Protein AF-A0A2E5YPI5-F1 (afdb_monomer)

Solvent-accessible surface area (backbone atoms only — not comparable to full-atom values): 18916 Å² total; per-residue (Å²): 134,88,80,77,80,70,78,76,51,77,67,53,52,52,51,51,52,54,50,49,52,64,62,45,47,63,53,50,52,53,36,52,78,69,69,54,52,67,72,58,54,52,52,51,51,55,45,49,44,55,48,48,53,57,72,78,57,66,52,91,98,46,85,86,45,61,69,54,53,20,64,77,58,71,44,57,50,72,57,52,52,52,45,64,73,67,61,74,83,75,79,82,71,78,57,70,68,59,62,48,52,53,50,43,52,50,46,34,47,54,32,85,80,32,27,46,100,84,55,44,59,44,68,19,36,62,63,62,97,52,95,82,60,70,16,45,36,54,52,39,48,74,74,39,80,90,59,62,42,66,63,53,50,57,47,29,47,71,21,49,29,32,45,70,49,98,86,63,24,40,32,76,40,92,63,50,92,49,44,74,38,51,70,68,60,38,50,51,53,51,51,52,50,52,51,53,51,49,52,38,55,50,49,47,74,75,40,84,91,74,58,55,98,76,83,82,88,69,84,74,92,67,56,69,70,56,50,52,52,51,50,53,50,51,51,52,55,44,51,54,52,49,48,54,52,52,38,52,52,47,54,52,51,53,54,32,45,76,73,66,60,72,72,64,97,83,71,79,86,85,86,86,86,80,86,84,87,86,72,81,89,58,97,80,72,79,82,58,62,68,75,62,60,60,58,70,70,67,71,65,81,76,74,84,72,87,82,135

Mean predicted aligned error: 14.91 Å

Radius of gyration: 24.2 Å; Cα contacts (8 Å, |Δi|>4): 207; chains: 1; bounding box: 62×53×61 Å

pLDDT: mean 75.4, std 17.3, range [33.03, 96.12]

Secondary structure (DSSP, 8-state):
-----PPPPHHHHHHHHHHHHHHHHHHHHHHHHTT--HHHHHHHHHHHHHHHHHHTSPBTTBPPPHHHHHHHH---HHHHHHHHHH--S--PPPPHHHHHHHHHHHHHHHSTTSB-TTSSBPPBBS--SSTTS-BHHHHHHHH-SSS-HHHHHHHHHHTTSEEE-TTS-EEE-TTTTS-SS-HHHHHHHHHHHHHHHHHHHHHHHH-SSS----------S--HHHHHHHHHHHHHHHHHHHHHHHHHHHHHHHHHHHTT-SS-TT----------------TTS----THHHHHHHS----------

Foldseek 3Di:
DDDDPDPDDPVRVVVVVVVCCVVCVVVVVVCVVVVNDPVVVVLVVLLVLLVCCQPVVDDVPDHDDLVNSCVSSVPDSVSSVVSVVVCDDDDPDDPPLLVLLVQLVLCQQAPPPQADPVSGGDFADCDDPDPPGGHQQVSSVVRPPVDGSVVVVVVLVVQVQWDQDPVRTIGGDLPNLARNHDPSSNCVSVVVVVVVLVVQVVVVVVDDPDHDPDDDDDDPDDDPVVVVVVVVVQSVVQSVVVSVVSNVVVVVQVVCVVVVVNDDPPDDDDDDHGDDDDDHPDPDPDHPDCVVVVVVVPPDPPPDDDDD

Structure (mmCIF, N/CA/C/O backbone):
data_AF-A0A2E5YPI5-F1
#
_entry.id   AF-A0A2E5YPI5-F1
#
loop_
_atom_site.group_PDB
_atom_site.id
_atom_site.type_symbol
_atom_site.label_atom_id
_atom_site.label_alt_id
_atom_site.label_comp_id
_atom_site.label_asym_id
_atom_site.label_entity_id
_atom_site.label_seq_id
_atom_site.pdbx_PDB_ins_code
_atom_site.Cartn_x
_atom_site.Cartn_y
_atom_site.Cartn_z
_atom_site.occupancy
_atom_site.B_iso_or_equiv
_atom_site.auth_seq_id
_atom_site.auth_comp_id
_atom_site.auth_asym_id
_atom_site.auth_atom_id
_atom_site.pdbx_PDB_model_num
ATOM 1 N N . MET A 1 1 ? -22.710 23.376 15.438 1.00 33.03 1 MET A N 1
ATOM 2 C CA . MET A 1 1 ? -23.823 22.409 15.559 1.00 33.03 1 MET A CA 1
ATOM 3 C C . MET A 1 1 ? -23.180 21.050 15.756 1.00 33.03 1 MET A C 1
ATOM 5 O O . MET A 1 1 ? -22.435 20.625 14.892 1.00 33.03 1 MET A O 1
ATOM 9 N N . SER A 1 2 ? -23.326 20.472 16.949 1.00 36.31 2 SER A N 1
ATOM 10 C CA . SER A 1 2 ? -22.672 19.218 17.340 1.00 36.31 2 SER A CA 1
ATOM 11 C C . SER A 1 2 ? -23.422 18.053 16.694 1.00 36.31 2 SER A C 1
ATOM 13 O O . SER A 1 2 ? -24.562 17.782 17.066 1.00 36.31 2 SER A O 1
ATOM 15 N N . GLY A 1 3 ? -22.818 17.424 15.686 1.00 33.84 3 GLY A N 1
ATOM 16 C CA . GLY A 1 3 ? -23.303 16.164 15.134 1.00 33.84 3 GLY A CA 1
ATOM 17 C C . GLY A 1 3 ? -22.994 15.050 16.123 1.00 33.84 3 GLY A C 1
ATOM 18 O O . GLY A 1 3 ? -21.836 14.683 16.299 1.00 33.84 3 GLY A O 1
ATOM 19 N N . SER A 1 4 ? -24.011 14.549 16.823 1.00 40.34 4 SER A N 1
ATOM 20 C CA . SER A 1 4 ? -23.880 13.303 17.570 1.00 40.34 4 SER A CA 1
ATOM 21 C C . SER A 1 4 ? -23.875 12.155 16.564 1.00 40.34 4 SER A C 1
ATOM 23 O O . SER A 1 4 ? -24.936 11.778 16.058 1.00 40.34 4 SER A O 1
ATOM 25 N N . GLU A 1 5 ? -22.706 11.599 16.261 1.00 44.19 5 GLU A N 1
ATOM 26 C CA . GLU A 1 5 ? -22.639 10.285 15.627 1.00 44.19 5 GLU A CA 1
ATOM 27 C C . GLU A 1 5 ? -23.340 9.286 16.549 1.00 44.19 5 GLU A C 1
ATOM 29 O O . GLU A 1 5 ? -22.924 9.031 17.683 1.00 44.19 5 GLU A O 1
ATOM 34 N N . SER A 1 6 ? -24.482 8.783 16.088 1.00 39.62 6 SER A N 1
ATOM 35 C CA . SER A 1 6 ? -25.167 7.684 16.757 1.00 39.62 6 SER A CA 1
ATOM 36 C C . SER A 1 6 ? -24.279 6.440 16.663 1.00 39.62 6 SER A C 1
ATOM 38 O O . SER A 1 6 ? -23.645 6.238 15.627 1.00 39.62 6 SER A O 1
ATOM 40 N N . PRO A 1 7 ? -24.204 5.597 17.710 1.00 49.47 7 PRO A N 1
ATOM 41 C CA . PRO A 1 7 ? -23.389 4.391 17.655 1.00 49.47 7 PRO A CA 1
ATOM 42 C C . PRO A 1 7 ? -23.836 3.508 16.478 1.00 49.47 7 PRO A C 1
ATOM 44 O O . PRO A 1 7 ? -25.040 3.434 16.206 1.00 49.47 7 PRO A O 1
ATOM 47 N N . PRO A 1 8 ? -22.900 2.833 15.786 1.00 52.69 8 PRO A N 1
ATOM 48 C CA . PRO A 1 8 ? -23.236 1.986 14.650 1.00 52.69 8 PRO A CA 1
ATOM 49 C C . PRO A 1 8 ? -24.276 0.940 15.065 1.00 52.69 8 PRO A C 1
ATOM 51 O O . PRO A 1 8 ? -24.168 0.322 16.128 1.00 52.69 8 PRO A O 1
ATOM 54 N N . SER A 1 9 ? -25.302 0.754 14.230 1.00 55.41 9 SER A N 1
ATOM 55 C CA . SER A 1 9 ? -26.338 -0.257 14.454 1.00 55.41 9 SER A CA 1
ATOM 56 C C . SER A 1 9 ? -25.714 -1.660 14.575 1.00 55.41 9 SER A C 1
ATOM 58 O O . SER A 1 9 ? -24.622 -1.912 14.063 1.00 55.41 9 SER A O 1
ATOM 60 N N . VAL A 1 10 ? -26.392 -2.602 15.242 1.00 56.19 10 VAL A N 1
ATOM 61 C CA . VAL A 1 10 ? -25.896 -3.988 15.415 1.00 56.19 10 VAL A CA 1
ATOM 62 C C . VAL A 1 10 ? -25.567 -4.653 14.066 1.00 56.19 10 VAL A C 1
ATOM 64 O O . VAL A 1 10 ? -24.629 -5.446 13.984 1.00 56.19 10 VAL A O 1
ATOM 67 N N . ASP A 1 11 ? -26.284 -4.271 13.008 1.00 62.25 11 ASP A N 1
ATOM 68 C CA . ASP A 1 11 ? -26.058 -4.727 11.633 1.00 62.25 11 ASP A CA 1
ATOM 69 C C . ASP A 1 11 ? -24.744 -4.160 11.055 1.00 62.25 11 ASP A C 1
ATOM 71 O O . ASP A 1 11 ? -23.910 -4.889 10.515 1.00 62.25 11 ASP A O 1
ATOM 75 N N . SER A 1 12 ? -24.462 -2.879 11.313 1.00 75.00 12 SER A N 1
ATOM 76 C CA . SER A 1 12 ? -23.197 -2.221 10.954 1.00 75.00 12 SER A CA 1
ATOM 77 C C . SER A 1 12 ? -21.990 -2.857 11.660 1.00 75.00 12 SER A C 1
ATOM 79 O O . SER A 1 12 ? -20.941 -3.059 11.046 1.00 75.00 12 SER A O 1
ATOM 81 N N . ALA A 1 13 ? -22.129 -3.243 12.933 1.00 80.94 13 ALA A N 1
ATOM 82 C CA . ALA A 1 13 ? -21.054 -3.907 13.674 1.00 80.94 13 ALA A CA 1
ATOM 83 C C . ALA A 1 13 ? -20.725 -5.301 13.106 1.00 80.94 13 ALA A C 1
ATOM 85 O O . ALA A 1 13 ? -19.552 -5.661 12.978 1.00 80.94 13 ALA A O 1
ATOM 86 N N . ALA A 1 14 ? -21.741 -6.081 12.726 1.00 85.75 14 ALA A N 1
ATOM 87 C CA . ALA A 1 14 ? -21.545 -7.394 12.113 1.00 85.75 14 ALA A CA 1
ATOM 88 C C . ALA A 1 14 ? -20.850 -7.293 10.742 1.00 85.75 14 ALA A C 1
ATOM 90 O O . ALA A 1 14 ? -19.936 -8.075 10.456 1.00 85.75 14 ALA A O 1
ATOM 91 N N . VAL A 1 15 ? -21.224 -6.299 9.928 1.00 89.19 15 VAL A N 1
ATOM 92 C CA . VAL A 1 15 ? -20.579 -6.009 8.636 1.00 89.19 15 VAL A CA 1
ATOM 93 C C . VAL A 1 15 ? -19.105 -5.646 8.826 1.00 89.19 15 VAL A C 1
ATOM 95 O O . VAL A 1 15 ? -18.246 -6.239 8.168 1.00 89.19 15 VAL A O 1
ATOM 98 N N . LEU A 1 16 ? -18.788 -4.765 9.780 1.00 86.94 16 LEU A N 1
ATOM 99 C CA . LEU A 1 16 ? -17.405 -4.393 10.098 1.00 86.94 16 LEU A CA 1
ATOM 100 C C . LEU A 1 16 ? -16.579 -5.595 10.570 1.00 86.94 16 LEU A C 1
ATOM 102 O O . LEU A 1 16 ? -15.450 -5.787 10.120 1.00 86.94 16 LEU A O 1
ATOM 106 N N . VAL A 1 17 ? -17.140 -6.463 11.417 1.00 89.62 17 VAL A N 1
ATOM 107 C CA . VAL A 1 17 ? -16.464 -7.699 11.848 1.00 89.62 17 VAL A CA 1
ATOM 108 C C . VAL A 1 17 ? -16.199 -8.630 10.661 1.00 89.62 17 VAL A C 1
ATOM 110 O O . VAL A 1 17 ? -15.118 -9.218 10.560 1.00 89.62 17 VAL A O 1
ATOM 113 N N . ALA A 1 18 ? -17.154 -8.764 9.740 1.00 90.44 18 ALA A N 1
ATOM 114 C CA . ALA A 1 18 ? -16.985 -9.584 8.547 1.00 90.44 18 ALA A CA 1
ATOM 115 C C . ALA A 1 18 ? -15.924 -9.005 7.593 1.00 90.44 18 ALA A C 1
ATOM 117 O O . ALA A 1 18 ? -15.112 -9.762 7.054 1.00 90.44 18 ALA A O 1
ATOM 118 N N . MET A 1 19 ? -15.892 -7.682 7.414 1.00 90.12 19 MET A N 1
ATOM 119 C CA . MET A 1 19 ? -14.861 -6.966 6.656 1.00 90.12 19 MET A CA 1
ATOM 120 C C . MET A 1 19 ? -13.475 -7.174 7.279 1.00 90.12 19 MET A C 1
ATOM 122 O O . MET A 1 19 ? -12.567 -7.672 6.612 1.00 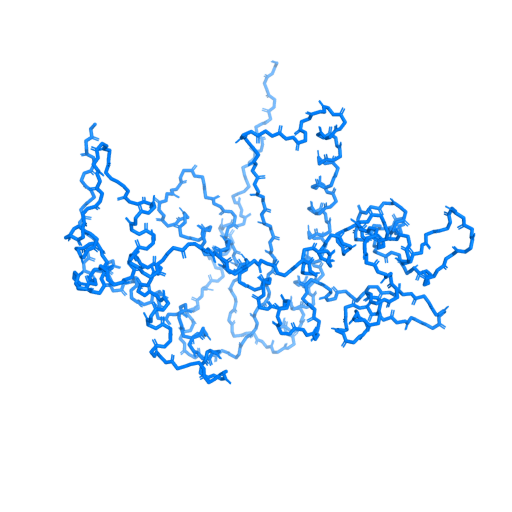90.12 19 MET A O 1
ATOM 126 N N . LEU A 1 20 ? -13.334 -6.920 8.585 1.00 91.31 20 LEU A N 1
ATOM 127 C CA . LEU A 1 20 ? -12.089 -7.136 9.326 1.00 91.31 20 LEU A CA 1
ATOM 128 C C . LEU A 1 20 ? -11.609 -8.580 9.207 1.00 91.31 20 LEU A C 1
ATOM 130 O O . LEU A 1 20 ? -10.426 -8.825 8.985 1.00 91.31 20 LEU A O 1
ATOM 134 N N . ARG A 1 21 ? -12.511 -9.563 9.297 1.00 92.25 21 ARG A N 1
ATOM 135 C CA . ARG A 1 21 ? -12.146 -10.973 9.129 1.00 92.25 21 ARG A CA 1
ATOM 136 C C . ARG A 1 21 ? -11.602 -11.264 7.728 1.00 92.25 21 ARG A C 1
ATOM 138 O O . ARG A 1 21 ? -10.644 -12.031 7.618 1.00 92.25 21 ARG A O 1
ATOM 145 N N . ARG A 1 22 ? -12.187 -10.679 6.676 1.00 90.62 22 ARG A N 1
ATOM 146 C CA . ARG A 1 22 ? -11.709 -10.830 5.288 1.00 90.62 22 ARG A CA 1
ATOM 147 C C . ARG A 1 22 ? -10.321 -10.217 5.108 1.00 90.62 22 ARG A C 1
ATOM 149 O O . ARG A 1 22 ? -9.448 -10.885 4.565 1.00 90.62 22 ARG A O 1
ATOM 156 N N . MET A 1 23 ? -10.099 -9.019 5.645 1.00 91.44 23 MET A N 1
ATOM 157 C CA . MET A 1 23 ? -8.822 -8.302 5.546 1.00 91.44 23 MET A CA 1
ATOM 158 C C . MET A 1 23 ? -7.707 -8.938 6.385 1.00 91.44 23 MET A C 1
ATOM 160 O O . MET A 1 23 ? -6.580 -9.107 5.924 1.00 91.44 23 MET A O 1
ATOM 164 N N . LEU A 1 24 ? -8.008 -9.324 7.628 1.00 92.44 24 LEU A N 1
ATOM 165 C CA . LEU A 1 24 ? -7.003 -9.838 8.559 1.00 92.44 24 LEU A CA 1
ATOM 166 C C . LEU A 1 24 ? -6.580 -11.270 8.236 1.00 92.44 24 LEU A C 1
ATOM 168 O O . LEU A 1 24 ? -5.459 -11.651 8.558 1.00 92.44 24 LEU A O 1
ATOM 172 N N . ARG A 1 25 ? -7.431 -12.086 7.605 1.00 92.88 25 ARG A N 1
ATOM 173 C CA . ARG A 1 25 ? -7.108 -13.489 7.302 1.00 92.88 25 ARG A CA 1
ATOM 174 C C . ARG A 1 25 ? -5.817 -13.670 6.480 1.00 92.88 25 ARG A C 1
ATOM 176 O O . ARG A 1 25 ? -4.980 -14.460 6.927 1.00 92.88 25 ARG A O 1
ATOM 183 N N . PRO A 1 26 ? -5.611 -13.006 5.323 1.00 90.75 26 PRO A N 1
ATOM 184 C CA . PRO A 1 26 ? -4.362 -13.134 4.568 1.00 90.75 26 PRO A CA 1
ATOM 185 C C . PRO A 1 26 ? -3.152 -12.607 5.352 1.00 90.75 26 PRO A C 1
ATOM 187 O O . PRO A 1 26 ? -2.107 -13.261 5.359 1.00 90.75 26 PRO A O 1
ATOM 190 N N . LEU A 1 27 ? -3.308 -11.505 6.095 1.00 89.88 27 LEU A N 1
ATOM 191 C CA . LEU A 1 27 ? -2.247 -10.962 6.947 1.00 89.88 27 LEU A CA 1
ATOM 192 C C . LEU A 1 27 ? -1.846 -11.949 8.052 1.00 89.88 27 LEU A C 1
ATOM 194 O O . LEU A 1 27 ? -0.671 -12.266 8.207 1.00 89.88 27 LEU A O 1
ATOM 198 N N . VAL A 1 28 ? -2.812 -12.496 8.791 1.00 87.88 28 VAL A N 1
ATOM 199 C CA . VAL A 1 28 ? -2.566 -13.486 9.851 1.00 87.88 28 VAL A CA 1
ATOM 200 C C . VAL A 1 28 ? -1.913 -14.741 9.276 1.00 87.88 28 VAL A C 1
ATOM 202 O O . VAL A 1 28 ? -0.961 -15.247 9.867 1.00 87.88 28 VAL A O 1
ATOM 205 N N . ARG A 1 29 ? -2.354 -15.221 8.104 1.00 84.75 29 ARG A N 1
ATOM 206 C CA . ARG A 1 29 ? -1.707 -16.349 7.414 1.00 84.75 29 ARG A CA 1
ATOM 207 C C . ARG A 1 29 ? -0.232 -16.054 7.125 1.00 84.75 29 ARG A C 1
ATOM 209 O O . ARG A 1 29 ? 0.616 -16.904 7.399 1.00 84.75 29 ARG A O 1
ATOM 216 N N . PHE A 1 30 ? 0.077 -14.866 6.608 1.00 83.25 30 PHE A N 1
ATOM 217 C CA . PHE A 1 30 ? 1.452 -14.437 6.360 1.00 83.25 30 PHE A CA 1
ATOM 218 C C . PHE A 1 30 ? 2.274 -14.381 7.657 1.00 83.25 30 PHE A C 1
ATOM 220 O O . PHE A 1 30 ? 3.348 -14.979 7.723 1.00 83.25 30 PHE A O 1
ATOM 227 N N . LEU A 1 31 ? 1.754 -13.758 8.716 1.00 79.19 31 LEU A N 1
ATOM 228 C CA . LEU A 1 31 ? 2.432 -13.648 10.013 1.00 79.19 31 LEU A CA 1
ATOM 229 C C . LEU A 1 31 ? 2.728 -15.022 10.635 1.00 79.19 31 LEU A C 1
ATOM 231 O O . LEU A 1 31 ? 3.853 -15.269 11.072 1.00 79.19 31 LEU A O 1
ATOM 235 N N . VAL A 1 32 ? 1.763 -15.946 10.595 1.00 71.81 32 VAL A N 1
ATOM 236 C CA . VAL A 1 32 ? 1.943 -17.332 11.061 1.00 71.81 32 VAL A CA 1
ATOM 237 C C . VAL A 1 32 ? 3.032 -18.045 10.259 1.00 71.81 32 VAL A C 1
ATOM 239 O O . VAL A 1 32 ? 3.902 -18.682 10.851 1.00 71.81 32 VAL A O 1
ATOM 242 N N . SER A 1 33 ? 3.052 -17.887 8.929 1.00 69.69 33 SER A N 1
ATOM 243 C CA . SER A 1 33 ? 4.101 -18.477 8.076 1.00 69.69 33 SER A CA 1
ATOM 244 C C . SER A 1 33 ? 5.510 -17.952 8.387 1.00 69.69 33 SER A C 1
ATOM 246 O O . SER A 1 33 ? 6.501 -18.615 8.091 1.00 69.69 33 SER A O 1
ATOM 248 N N . ARG A 1 34 ? 5.602 -16.777 9.022 1.00 72.19 34 ARG A N 1
ATOM 249 C CA . ARG A 1 34 ? 6.845 -16.130 9.467 1.00 72.19 34 ARG A CA 1
ATOM 250 C C . ARG A 1 34 ? 7.112 -16.297 10.963 1.00 72.19 34 ARG A C 1
ATOM 252 O O . ARG A 1 34 ? 7.975 -15.615 11.501 1.00 72.19 34 ARG A O 1
ATOM 259 N N . GLN A 1 35 ? 6.377 -17.187 11.634 1.00 64.31 35 GLN A N 1
ATOM 260 C CA . GLN A 1 35 ? 6.496 -17.458 13.071 1.00 64.31 35 GLN A CA 1
ATOM 261 C C . GLN A 1 35 ? 6.265 -16.227 13.966 1.00 64.31 35 GLN A C 1
ATOM 263 O O . GLN A 1 35 ? 6.637 -16.232 15.142 1.00 64.31 35 GLN A O 1
ATOM 268 N N . VAL A 1 36 ? 5.593 -15.192 13.452 1.00 69.69 36 VAL A N 1
ATOM 269 C CA . VAL A 1 36 ? 5.203 -14.024 14.240 1.00 69.69 36 VAL A CA 1
ATOM 270 C C . VAL A 1 36 ? 4.068 -14.427 15.177 1.00 69.69 36 VAL A C 1
ATOM 272 O O . VAL A 1 36 ? 2.961 -14.753 14.753 1.00 69.69 36 VAL A O 1
ATOM 275 N N . GLN A 1 37 ? 4.359 -14.418 16.476 1.00 58.84 37 GLN A N 1
ATOM 276 C CA . GLN A 1 37 ? 3.432 -14.882 17.503 1.00 58.84 37 GLN A CA 1
ATOM 277 C C . GLN A 1 37 ? 2.393 -13.810 17.859 1.00 58.84 37 GLN A C 1
ATOM 279 O O . GLN A 1 37 ? 2.706 -12.619 17.939 1.00 58.84 37 GLN A O 1
ATOM 284 N N . TYR A 1 38 ? 1.169 -14.244 18.177 1.00 75.06 38 TYR A N 1
ATOM 285 C CA . TYR A 1 38 ? 0.058 -13.366 18.567 1.00 75.06 38 TYR A CA 1
ATOM 286 C C . TYR A 1 38 ? 0.410 -12.319 19.646 1.00 75.06 38 TYR A C 1
ATOM 288 O O . TYR A 1 38 ? 0.019 -11.164 19.477 1.00 75.06 38 TYR A O 1
ATOM 296 N N . PRO A 1 39 ? 1.178 -12.628 20.715 1.00 74.06 39 PRO A N 1
ATOM 297 C CA . PRO A 1 39 ? 1.519 -11.626 21.727 1.00 74.06 39 PRO A CA 1
ATOM 298 C C . PRO A 1 39 ? 2.302 -10.423 21.188 1.00 74.06 39 PRO A C 1
ATOM 300 O O . PRO A 1 39 ? 2.146 -9.322 21.715 1.00 74.06 39 PRO A O 1
ATOM 303 N N . LEU A 1 40 ? 3.130 -10.608 20.151 1.00 65.56 40 LEU A N 1
ATOM 304 C CA . LEU A 1 40 ? 3.853 -9.509 19.506 1.00 65.56 40 LEU A CA 1
ATOM 305 C C . LEU A 1 40 ? 2.879 -8.604 18.744 1.00 65.56 40 LEU A C 1
ATOM 307 O O . LEU A 1 40 ? 2.863 -7.395 18.962 1.00 65.56 40 LEU A O 1
ATOM 311 N N . VAL A 1 41 ? 2.012 -9.205 17.927 1.00 76.75 41 VAL A N 1
ATOM 312 C CA . VAL A 1 41 ? 0.989 -8.495 17.141 1.00 76.75 41 VAL A CA 1
ATOM 313 C C . VAL A 1 41 ? 0.008 -7.761 18.054 1.00 76.75 41 VAL A C 1
ATOM 315 O O . VAL A 1 41 ? -0.287 -6.593 17.835 1.00 76.75 41 VAL A O 1
ATOM 318 N N . SER A 1 42 ? -0.454 -8.412 19.124 1.00 81.19 42 SER A N 1
ATOM 319 C CA . SER A 1 42 ? -1.355 -7.814 20.112 1.00 81.19 42 SER A CA 1
ATOM 320 C C . SER A 1 42 ? -0.726 -6.595 20.787 1.00 81.19 42 SER A C 1
ATOM 322 O O . SER A 1 42 ? -1.404 -5.594 21.006 1.00 81.19 42 SER A O 1
ATOM 324 N N . ARG A 1 43 ? 0.575 -6.646 21.096 1.00 79.56 43 ARG A N 1
ATOM 325 C CA . ARG A 1 43 ? 1.292 -5.513 21.692 1.00 79.56 43 ARG A CA 1
ATOM 326 C C . ARG A 1 43 ? 1.415 -4.344 20.714 1.00 79.56 43 ARG A C 1
ATOM 328 O O . ARG A 1 43 ? 1.157 -3.216 21.121 1.00 79.56 43 ARG A O 1
ATOM 335 N N . LEU A 1 44 ? 1.756 -4.624 19.453 1.00 80.62 44 LEU A N 1
ATOM 336 C CA . LEU A 1 44 ? 1.815 -3.623 18.385 1.00 80.62 44 LEU A CA 1
ATOM 337 C C . LEU A 1 44 ? 0.448 -2.962 18.170 1.00 80.62 44 LEU A C 1
ATOM 339 O O . LEU A 1 44 ? 0.350 -1.743 18.225 1.00 80.62 44 LEU A O 1
ATOM 343 N N . LEU A 1 45 ? -0.615 -3.758 18.014 1.00 87.56 45 LEU A N 1
ATOM 344 C CA . LEU A 1 45 ? -1.974 -3.247 17.825 1.00 87.56 45 LEU A CA 1
ATOM 345 C C . LEU A 1 45 ? -2.429 -2.391 19.005 1.00 87.56 45 LEU A C 1
ATOM 347 O O . LEU A 1 45 ? -2.963 -1.312 18.795 1.00 87.56 45 LEU A O 1
ATOM 351 N N . LYS A 1 46 ? -2.176 -2.815 20.247 1.00 84.12 46 LYS A N 1
ATOM 352 C CA . LYS A 1 46 ? -2.499 -1.990 21.420 1.00 84.12 46 LYS A CA 1
ATOM 353 C C . LYS A 1 46 ? -1.779 -0.643 21.399 1.00 84.12 46 LYS A C 1
ATOM 355 O O . LYS A 1 46 ? -2.385 0.357 21.769 1.00 84.12 46 LYS A O 1
ATOM 360 N N . SER A 1 47 ? -0.511 -0.625 20.984 1.00 86.56 47 SER A N 1
ATOM 361 C CA . SER A 1 47 ? 0.250 0.618 20.835 1.00 86.56 47 SER A CA 1
ATOM 362 C C . SER A 1 47 ? -0.389 1.527 19.788 1.00 86.56 47 SER A C 1
ATOM 364 O O . SER A 1 47 ? -0.696 2.670 20.102 1.00 86.56 47 SER A O 1
ATOM 366 N N . LEU A 1 48 ? -0.685 0.983 18.603 1.00 89.38 48 LEU A N 1
ATOM 367 C CA . LEU A 1 48 ? -1.313 1.717 17.501 1.00 89.38 48 LEU A CA 1
ATOM 368 C C . LEU A 1 48 ? -2.700 2.258 17.870 1.00 89.38 48 LEU A C 1
ATOM 370 O O . LEU A 1 48 ? -3.021 3.389 17.536 1.00 89.38 48 LEU A O 1
ATOM 374 N N . TYR A 1 49 ? -3.512 1.498 18.611 1.00 88.62 49 TYR A N 1
ATOM 375 C CA . TYR A 1 49 ? -4.814 1.973 19.097 1.00 88.62 49 TYR A CA 1
ATOM 376 C C . TYR A 1 49 ? -4.670 3.202 20.002 1.00 88.62 49 TYR A C 1
ATOM 378 O O . TYR A 1 49 ? -5.448 4.144 19.888 1.00 88.62 49 TYR A O 1
ATOM 386 N N . VAL A 1 50 ? -3.691 3.197 20.915 1.00 89.31 50 VAL A N 1
ATOM 387 C CA . VAL A 1 50 ? -3.435 4.342 21.803 1.00 89.31 50 VAL A CA 1
ATOM 388 C C . VAL A 1 50 ? -2.872 5.525 21.021 1.00 89.31 50 VAL A C 1
ATOM 390 O O . VAL A 1 50 ? -3.273 6.655 21.287 1.00 89.31 50 VAL A O 1
ATOM 393 N N . GLU A 1 51 ? -1.972 5.271 20.075 1.00 87.81 51 GLU A N 1
ATOM 394 C CA . GLU A 1 51 ? -1.370 6.275 19.196 1.00 87.81 51 GLU A CA 1
ATOM 395 C C . GLU A 1 51 ? -2.436 6.995 18.361 1.00 87.81 51 GLU A C 1
ATOM 397 O O . GLU A 1 51 ? -2.628 8.194 18.550 1.00 87.81 51 GLU A O 1
ATOM 402 N N . VAL A 1 52 ? -3.216 6.254 17.567 1.00 89.19 52 VAL A N 1
ATOM 403 C CA . VAL A 1 52 ? -4.292 6.789 16.714 1.00 89.19 52 VAL A CA 1
ATOM 404 C C . VAL A 1 52 ? -5.366 7.496 17.543 1.00 89.19 52 VAL A C 1
ATOM 406 O O . VAL A 1 52 ? -5.777 8.606 17.222 1.00 89.19 52 VAL A O 1
ATOM 409 N N . ALA A 1 53 ? -5.791 6.918 18.675 1.00 88.31 53 ALA A N 1
ATOM 410 C CA . ALA A 1 53 ? -6.750 7.583 19.563 1.00 88.31 53 ALA A CA 1
ATOM 411 C C . ALA A 1 53 ? -6.201 8.887 20.171 1.00 88.31 53 ALA A C 1
ATOM 413 O O . ALA A 1 53 ? -6.981 9.740 20.603 1.00 88.31 53 ALA A O 1
ATOM 414 N N . THR A 1 54 ? -4.875 9.031 20.245 1.00 87.00 54 THR A N 1
ATOM 415 C CA . THR A 1 54 ? -4.222 10.242 20.743 1.00 87.00 54 THR A CA 1
ATOM 416 C C . THR A 1 54 ? -4.077 11.302 19.651 1.00 87.00 54 THR A C 1
ATOM 418 O O . THR A 1 54 ? -4.320 12.473 19.940 1.00 87.00 54 THR A O 1
ATOM 421 N N . SER A 1 55 ? -3.683 10.915 18.434 1.00 85.44 55 SER A N 1
ATOM 422 C CA . SER A 1 55 ? -3.422 11.840 17.325 1.00 85.44 55 SER A CA 1
ATOM 423 C C . SER A 1 55 ? -4.687 12.274 16.585 1.00 85.44 55 SER A C 1
ATOM 425 O O . SER A 1 55 ? -4.845 13.462 16.316 1.00 85.44 55 SER A O 1
ATOM 427 N N . ASP A 1 56 ? -5.599 11.341 16.312 1.00 86.44 56 ASP A N 1
ATOM 428 C CA . ASP A 1 56 ? -6.656 11.535 15.307 1.00 86.44 56 ASP A CA 1
ATOM 429 C C . ASP A 1 56 ? -8.014 11.858 15.943 1.00 86.44 56 ASP A C 1
ATOM 431 O O . ASP A 1 56 ? -8.904 12.399 15.295 1.00 86.44 56 ASP A O 1
ATOM 435 N N . PHE A 1 57 ? -8.165 11.590 17.245 1.00 85.12 57 PHE A N 1
ATOM 436 C CA . PHE A 1 57 ? -9.397 11.853 17.997 1.00 85.12 57 PHE A CA 1
ATOM 437 C C . PHE A 1 57 ? -9.203 12.832 19.173 1.00 85.12 57 PHE A C 1
ATOM 439 O O . PHE A 1 57 ? -9.682 12.550 20.288 1.00 85.12 57 PHE A O 1
ATOM 446 N N . PRO A 1 58 ? -8.516 13.983 19.006 1.00 78.94 58 PRO A N 1
ATOM 447 C CA . PRO A 1 58 ? -8.396 14.973 20.069 1.00 78.94 58 PRO A CA 1
ATOM 448 C C . PRO A 1 58 ? -9.759 15.593 20.409 1.00 78.94 58 PRO A C 1
ATOM 450 O O . PRO A 1 58 ? -10.718 15.530 19.646 1.00 78.94 58 PRO A O 1
ATOM 453 N N . LEU A 1 59 ? -9.861 16.176 21.602 1.00 73.25 59 LEU A N 1
ATOM 454 C CA . LEU A 1 59 ? -10.946 17.103 21.920 1.00 73.25 59 LEU A CA 1
ATOM 455 C C . LEU A 1 59 ? -10.391 18.514 21.786 1.00 73.25 59 LEU A C 1
ATOM 457 O O . LEU A 1 59 ? -9.301 18.777 22.303 1.00 73.25 59 LEU A O 1
ATOM 461 N N . GLU A 1 60 ? -11.156 19.408 21.163 1.00 60.84 60 GLU A N 1
ATOM 462 C CA . GLU A 1 60 ? -10.864 20.842 21.183 1.00 60.84 60 GLU A CA 1
ATOM 463 C C . GLU A 1 60 ? -10.634 21.288 22.642 1.00 60.84 60 GLU A C 1
ATOM 465 O O . GLU A 1 60 ? -11.420 20.985 23.548 1.00 60.84 60 G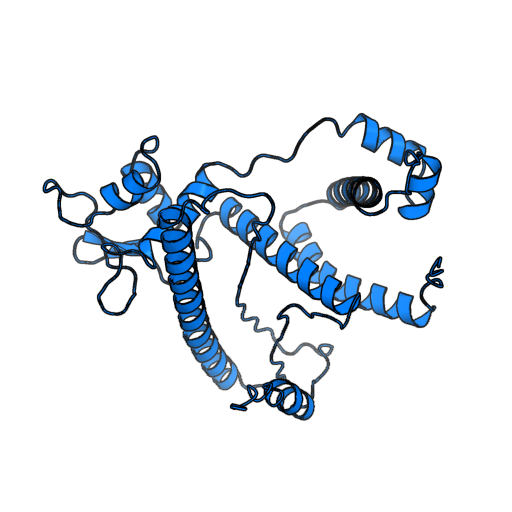LU A O 1
ATOM 470 N N . ASP A 1 61 ? -9.481 21.917 22.878 1.00 61.75 61 ASP A N 1
ATOM 471 C CA . ASP A 1 61 ? -9.041 22.494 24.154 1.00 61.75 61 ASP A CA 1
ATOM 472 C C . ASP A 1 61 ? -8.886 21.549 25.365 1.00 61.75 61 ASP A C 1
ATOM 474 O O . ASP A 1 61 ? -8.795 22.011 26.509 1.00 61.75 61 ASP A O 1
ATOM 478 N N . LYS A 1 62 ? -8.796 20.221 25.178 1.00 66.69 62 LYS A N 1
ATOM 479 C CA . LYS A 1 62 ? -8.585 19.281 26.303 1.00 66.69 62 LYS A CA 1
ATOM 480 C C . LYS A 1 62 ? -7.485 18.258 26.052 1.00 66.69 62 LYS A C 1
ATOM 482 O O . LYS A 1 62 ? -7.500 17.515 25.076 1.00 66.69 62 LYS A O 1
ATOM 487 N N . ARG A 1 63 ? -6.587 18.110 27.037 1.00 67.56 63 ARG A N 1
ATOM 488 C CA . ARG A 1 63 ? -5.658 16.970 27.094 1.00 67.56 63 ARG A CA 1
ATOM 489 C C . ARG A 1 63 ? -6.448 15.662 27.180 1.00 67.56 63 ARG A C 1
ATOM 491 O O . ARG A 1 63 ? -7.260 15.475 28.088 1.00 67.56 63 ARG A O 1
ATOM 498 N N . LEU A 1 64 ? -6.164 14.739 26.266 1.00 74.31 64 LEU A N 1
ATOM 499 C CA . LEU A 1 64 ? -6.651 13.363 26.307 1.00 74.31 64 LEU A CA 1
ATOM 500 C C . LEU A 1 64 ? -6.216 12.681 27.615 1.00 74.31 64 LEU A C 1
ATOM 502 O O . LEU A 1 64 ? -5.029 12.515 27.887 1.00 74.31 64 LEU A O 1
ATOM 506 N N . THR A 1 65 ? -7.185 12.291 28.447 1.00 85.88 65 THR A N 1
ATOM 507 C CA . THR A 1 65 ? -6.914 11.580 29.705 1.00 85.88 65 THR A CA 1
ATOM 508 C C . THR A 1 65 ? -6.788 10.073 29.472 1.00 85.88 65 THR A C 1
ATOM 510 O O . THR A 1 65 ? -7.423 9.517 28.575 1.00 85.88 65 THR A O 1
ATOM 513 N N . VAL A 1 66 ? -6.042 9.379 30.342 1.00 86.69 66 VAL A N 1
ATOM 514 C CA . VAL A 1 66 ? -5.918 7.905 30.325 1.00 86.69 66 VAL A CA 1
ATOM 515 C C . VAL A 1 66 ? -7.291 7.218 30.366 1.00 86.69 66 VAL A C 1
ATOM 517 O O . VAL A 1 66 ? -7.492 6.196 29.714 1.00 86.69 66 VAL A O 1
ATOM 520 N N . SER A 1 67 ? -8.255 7.785 31.099 1.00 83.12 67 SER A N 1
ATOM 521 C CA . SER A 1 67 ? -9.622 7.258 31.170 1.00 83.12 67 SER A CA 1
ATOM 522 C C . SER A 1 67 ? -10.347 7.333 29.825 1.00 83.12 67 SER A C 1
ATOM 524 O O . SER A 1 67 ? -11.025 6.381 29.453 1.00 83.12 67 SER A O 1
ATOM 526 N N . ARG A 1 68 ? -10.174 8.426 29.068 1.00 84.50 68 ARG A N 1
ATOM 527 C CA . ARG A 1 68 ? -10.766 8.563 27.729 1.00 84.50 68 ARG A CA 1
ATOM 528 C C . ARG A 1 68 ? -10.099 7.631 26.724 1.00 84.50 68 ARG A C 1
ATOM 530 O O . ARG A 1 68 ? -10.799 6.971 25.971 1.00 84.50 68 ARG A O 1
ATOM 537 N N . LEU A 1 69 ? -8.773 7.530 26.750 1.00 87.19 69 LEU A N 1
ATOM 538 C CA . LEU A 1 69 ? -8.050 6.585 25.896 1.00 87.19 69 LEU A CA 1
ATOM 539 C C . LEU A 1 69 ? -8.490 5.143 26.162 1.00 87.19 69 LEU A C 1
ATOM 541 O O . LEU A 1 69 ? -8.706 4.384 25.224 1.00 87.19 69 LEU A O 1
ATOM 545 N N . SER A 1 70 ? -8.696 4.778 27.429 1.00 87.62 70 SER A N 1
ATOM 546 C CA . SER A 1 70 ? -9.224 3.463 27.800 1.00 87.62 70 SER A CA 1
ATOM 547 C C . SER A 1 70 ? -10.638 3.225 27.263 1.00 87.62 70 SER A C 1
ATOM 549 O O . SER A 1 70 ? -10.926 2.130 26.789 1.00 87.62 70 SER A O 1
ATOM 551 N N . LEU A 1 71 ? -11.493 4.253 27.285 1.00 85.06 71 LEU A N 1
ATOM 552 C CA . LEU A 1 71 ? -12.843 4.199 26.722 1.00 85.06 71 LEU A CA 1
ATOM 553 C C . LEU A 1 71 ? -12.830 4.037 25.193 1.00 85.06 71 LEU A C 1
ATOM 555 O O . LEU A 1 71 ? -13.518 3.162 24.685 1.00 85.06 71 LEU A O 1
ATOM 559 N N . LEU A 1 72 ? -12.041 4.846 24.475 1.00 84.31 72 LEU A N 1
ATOM 560 C CA . LEU A 1 72 ? -11.976 4.832 23.006 1.00 84.31 72 LEU A CA 1
ATOM 561 C C . LEU A 1 72 ? -11.374 3.535 22.460 1.00 84.31 72 LEU A C 1
ATOM 563 O O . LEU A 1 72 ? -11.842 2.993 21.467 1.00 84.31 72 LEU A O 1
ATOM 567 N N . THR A 1 73 ? -10.324 3.037 23.112 1.00 87.88 73 THR A N 1
ATOM 568 C CA . THR A 1 73 ? -9.564 1.880 22.617 1.00 87.88 73 THR A CA 1
ATOM 569 C C . THR A 1 73 ? -10.050 0.546 23.178 1.00 87.88 73 THR A C 1
ATOM 571 O O . THR A 1 73 ? -9.629 -0.507 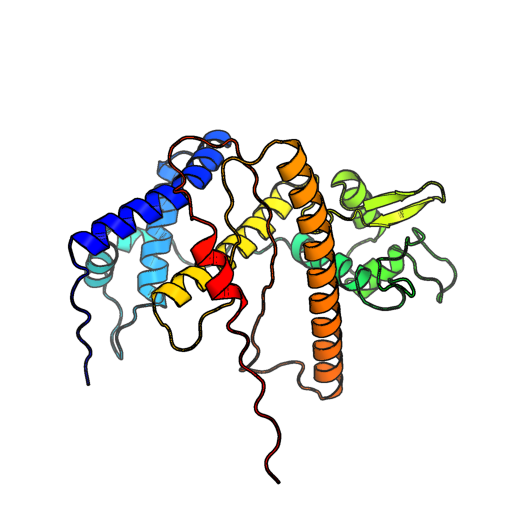22.706 1.00 87.88 73 THR A O 1
ATOM 574 N N . GLY A 1 74 ? -10.853 0.561 24.248 1.00 89.00 74 GLY A N 1
ATOM 575 C CA . GLY A 1 74 ? -11.179 -0.632 25.038 1.00 89.00 74 GLY A CA 1
ATOM 576 C C . GLY A 1 74 ? -9.986 -1.222 25.810 1.00 89.00 74 GLY A C 1
ATOM 577 O O . GLY A 1 74 ? -10.114 -2.267 26.452 1.00 89.00 74 GLY A O 1
ATOM 578 N N . ILE A 1 75 ? -8.810 -0.582 25.779 1.00 90.38 75 ILE A N 1
ATOM 579 C CA . ILE A 1 75 ? -7.600 -1.046 26.465 1.00 90.38 75 ILE A CA 1
ATOM 580 C C . ILE A 1 75 ? -7.636 -0.581 27.917 1.00 90.38 75 ILE A C 1
ATOM 582 O O . ILE A 1 75 ? -7.889 0.582 28.215 1.00 90.38 75 ILE A O 1
ATOM 586 N N . HIS A 1 76 ? -7.336 -1.474 28.859 1.00 92.44 76 HIS A N 1
ATOM 587 C CA . HIS A 1 76 ? -7.369 -1.143 30.282 1.00 92.44 76 HIS A CA 1
ATOM 588 C C . HIS A 1 76 ? -6.403 0.004 30.645 1.00 92.44 76 HIS A C 1
ATOM 590 O O . HIS A 1 76 ? -5.242 0.005 30.240 1.00 92.44 76 HIS A O 1
ATOM 596 N N . ARG A 1 77 ? -6.832 0.932 31.512 1.00 90.44 77 ARG A N 1
ATOM 597 C CA . ARG A 1 77 ? -6.065 2.132 31.916 1.00 90.44 77 ARG A CA 1
ATOM 598 C C . ARG A 1 77 ? -4.595 1.889 32.298 1.00 90.44 77 ARG A C 1
ATOM 600 O O . ARG A 1 77 ? -3.736 2.711 32.000 1.00 90.44 77 ARG A O 1
ATOM 607 N N . ARG A 1 78 ? -4.294 0.773 32.985 1.00 88.31 78 ARG A N 1
ATOM 608 C CA . ARG A 1 78 ? -2.916 0.424 33.397 1.00 88.31 78 ARG A CA 1
ATOM 609 C C . ARG A 1 78 ? -2.035 0.141 32.182 1.00 88.31 78 ARG A C 1
ATOM 611 O O . ARG A 1 78 ? -0.868 0.505 32.181 1.00 88.31 78 ARG A O 1
ATOM 618 N N . GLU A 1 79 ? -2.616 -0.491 31.170 1.00 87.19 79 GLU A N 1
ATOM 619 C CA . GLU A 1 79 ? -1.939 -0.830 29.925 1.00 87.19 79 GLU A CA 1
ATOM 620 C C . GLU A 1 79 ? -1.743 0.411 29.052 1.00 87.19 79 GLU A C 1
ATOM 622 O O . GLU A 1 79 ? -0.646 0.616 28.549 1.00 87.19 79 GLU A O 1
ATOM 627 N N . VAL A 1 80 ? -2.748 1.290 28.962 1.00 88.94 80 VAL A N 1
ATOM 628 C CA . VAL A 1 80 ? -2.614 2.598 28.292 1.00 88.94 80 VAL A CA 1
ATOM 629 C C . VAL A 1 80 ? -1.461 3.400 28.895 1.00 88.94 80 VAL A C 1
ATOM 631 O O . VAL A 1 80 ? -0.592 3.869 28.167 1.00 88.94 80 VAL A O 1
ATOM 634 N N . LYS A 1 81 ? -1.403 3.500 30.231 1.00 87.50 81 LYS A N 1
ATOM 635 C CA . LYS A 1 81 ? -0.321 4.211 30.923 1.00 87.50 81 LYS A CA 1
ATOM 636 C C . LYS A 1 81 ? 1.052 3.609 30.600 1.00 87.50 81 LYS A C 1
ATOM 638 O O . LYS A 1 81 ? 1.975 4.342 30.271 1.00 87.50 81 LYS A O 1
ATOM 643 N N . ARG A 1 82 ? 1.162 2.275 30.639 1.00 86.19 82 ARG A N 1
ATOM 644 C CA . ARG A 1 82 ? 2.394 1.548 30.301 1.00 86.19 82 ARG A CA 1
ATOM 645 C C . ARG A 1 82 ? 2.844 1.822 28.863 1.00 86.19 82 ARG A C 1
ATOM 647 O O . ARG A 1 82 ? 4.033 1.980 28.632 1.00 86.19 82 ARG A O 1
ATOM 654 N N . ILE A 1 83 ? 1.912 1.858 27.910 1.00 85.44 83 ILE A N 1
ATOM 655 C CA . ILE A 1 83 ? 2.201 2.155 26.500 1.00 85.44 83 ILE A CA 1
ATOM 656 C C . ILE A 1 83 ? 2.709 3.593 26.352 1.00 85.44 83 ILE A C 1
ATOM 658 O O . ILE A 1 83 ? 3.755 3.795 25.749 1.00 85.44 83 ILE A O 1
ATOM 662 N N . GLN A 1 84 ? 2.039 4.572 26.968 1.00 83.81 84 GLN A N 1
ATOM 663 C CA . GLN A 1 84 ? 2.466 5.977 26.924 1.00 83.81 84 GLN A CA 1
ATOM 664 C C . GLN A 1 84 ? 3.854 6.197 27.545 1.00 83.81 84 GLN A C 1
ATOM 666 O O . GLN A 1 84 ? 4.643 6.976 27.024 1.00 83.81 84 GLN A O 1
ATOM 671 N N . GLU A 1 85 ? 4.174 5.490 28.631 1.00 82.75 85 GLU A N 1
ATOM 672 C CA . GLU A 1 85 ? 5.492 5.552 29.279 1.00 82.75 85 GLU A CA 1
ATOM 673 C C . GLU A 1 85 ? 6.609 4.904 28.435 1.00 82.75 85 GLU A C 1
ATOM 675 O O . GLU A 1 85 ? 7.775 5.254 28.593 1.00 82.75 85 GLU A O 1
ATOM 680 N N . GLN A 1 86 ? 6.270 3.972 27.536 1.00 71.88 86 GLN A N 1
ATOM 681 C CA . GLN A 1 86 ? 7.221 3.264 26.667 1.00 71.88 86 GLN A CA 1
ATOM 682 C C . GLN A 1 86 ? 7.415 3.921 25.289 1.00 71.88 86 GLN A C 1
ATOM 684 O O . GLN A 1 86 ? 8.346 3.550 24.582 1.00 71.88 86 GLN A O 1
ATOM 689 N N . ALA A 1 87 ? 6.557 4.871 24.906 1.00 61.22 87 ALA A N 1
ATOM 690 C CA . ALA A 1 87 ? 6.459 5.417 23.550 1.00 61.22 87 ALA A CA 1
ATOM 691 C C . ALA A 1 87 ? 7.332 6.665 23.256 1.00 61.22 87 ALA A C 1
ATOM 693 O O . ALA A 1 87 ? 7.085 7.355 22.271 1.00 61.22 87 ALA A O 1
ATOM 694 N N . ALA A 1 88 ? 8.350 6.995 24.064 1.00 44.03 88 ALA A N 1
ATOM 695 C CA . ALA A 1 88 ? 9.304 8.062 23.703 1.00 44.03 88 ALA A CA 1
ATOM 696 C C . ALA A 1 88 ? 10.160 7.652 22.467 1.00 44.03 88 ALA A C 1
ATOM 698 O O . ALA A 1 88 ? 10.498 6.476 22.345 1.00 44.03 88 ALA A O 1
ATOM 699 N N . PRO A 1 89 ? 10.487 8.588 21.548 1.00 45.91 89 PRO A N 1
ATOM 700 C CA . PRO A 1 89 ? 10.372 8.432 20.085 1.00 45.91 89 PRO A CA 1
ATOM 701 C C . PRO A 1 89 ? 11.533 7.651 19.438 1.00 45.91 89 PRO A C 1
ATOM 703 O O . PRO A 1 89 ? 12.634 7.620 19.975 1.00 45.91 89 PRO A O 1
ATOM 706 N N . GLY A 1 90 ? 11.394 7.044 18.258 1.00 42.38 90 GLY A N 1
ATOM 707 C CA . GLY A 1 90 ? 10.341 7.147 17.250 1.00 42.38 90 GLY A CA 1
ATOM 708 C C . GLY A 1 9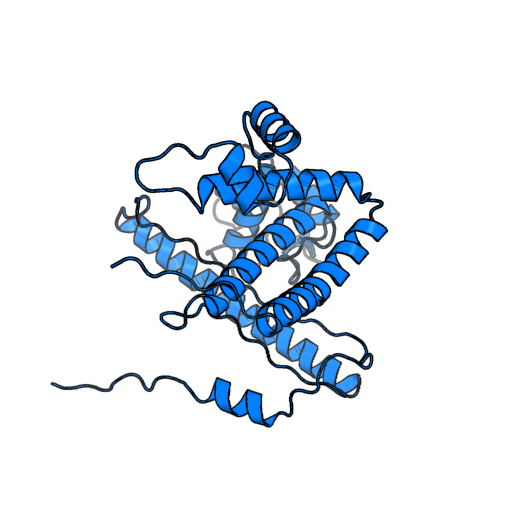0 ? 10.447 6.007 16.231 1.00 42.38 90 GLY A C 1
ATOM 709 O O . GLY A 1 90 ? 11.199 5.053 16.439 1.00 42.38 90 GLY A O 1
ATOM 710 N N . GLU A 1 91 ? 9.648 6.108 15.169 1.00 43.81 91 GLU A N 1
ATOM 711 C CA . GLU A 1 91 ? 9.614 5.206 14.013 1.00 43.81 91 GLU A CA 1
ATOM 712 C C . GLU A 1 91 ? 10.991 4.623 13.686 1.00 43.81 91 GLU A C 1
ATOM 714 O O . GLU A 1 91 ? 11.979 5.353 13.582 1.00 43.81 91 GLU A O 1
ATOM 719 N N . ALA A 1 92 ? 11.055 3.303 13.489 1.00 42.28 92 ALA A N 1
ATOM 720 C CA . ALA A 1 92 ? 12.232 2.709 12.876 1.00 42.28 92 ALA A CA 1
ATOM 721 C C . ALA A 1 92 ? 12.481 3.461 11.554 1.00 42.28 92 ALA A C 1
ATOM 723 O O . ALA A 1 92 ? 11.585 3.470 10.702 1.00 42.28 92 ALA A O 1
ATOM 724 N N . PRO A 1 93 ? 13.635 4.134 11.382 1.00 41.44 93 PRO A N 1
ATOM 725 C CA . PRO A 1 93 ? 13.888 4.902 10.178 1.00 41.44 93 PRO A CA 1
ATOM 726 C C . PRO A 1 93 ? 13.766 3.971 8.976 1.00 41.44 93 PRO A C 1
ATOM 728 O O . PRO A 1 93 ? 14.256 2.840 9.001 1.00 41.44 93 PRO A O 1
ATOM 731 N N . THR A 1 94 ? 13.108 4.446 7.916 1.00 39.09 94 THR A N 1
ATOM 732 C CA . THR A 1 94 ? 13.187 3.766 6.620 1.00 39.09 94 THR A CA 1
ATOM 733 C C . THR A 1 94 ? 14.673 3.641 6.276 1.00 39.09 94 THR A C 1
ATOM 735 O O . THR A 1 94 ? 15.356 4.669 6.269 1.00 39.09 94 THR A O 1
ATOM 738 N N . PRO A 1 95 ? 15.210 2.431 6.032 1.00 44.16 95 PRO A N 1
ATOM 739 C CA . PRO A 1 95 ? 16.623 2.281 5.727 1.00 44.16 95 PRO A CA 1
ATOM 740 C C . PRO A 1 95 ? 16.995 3.179 4.530 1.00 44.16 95 PRO A C 1
ATOM 742 O O . PRO A 1 95 ? 16.308 3.118 3.507 1.00 44.16 95 PRO A O 1
ATOM 745 N N . PRO A 1 96 ? 18.065 3.995 4.610 1.00 45.16 96 PRO A N 1
ATOM 746 C CA . PRO A 1 96 ? 18.470 4.922 3.543 1.00 45.16 96 PRO A CA 1
ATOM 747 C C . PRO A 1 96 ? 18.675 4.250 2.175 1.00 45.16 96 PRO A C 1
ATOM 749 O O . PRO A 1 96 ? 18.506 4.867 1.128 1.00 45.16 96 PRO A O 1
ATOM 752 N N . ALA A 1 97 ? 19.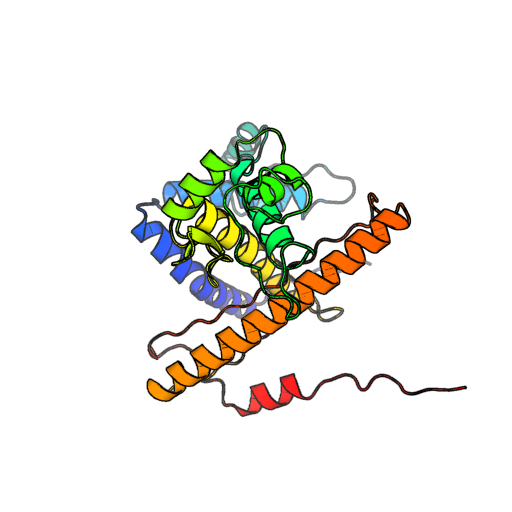001 2.955 2.174 1.00 45.00 97 ALA A N 1
ATOM 753 C CA . ALA A 1 97 ? 19.137 2.154 0.962 1.00 45.00 97 ALA A CA 1
ATOM 754 C C . ALA A 1 97 ? 17.805 1.979 0.199 1.00 45.00 97 ALA A C 1
ATOM 756 O O . ALA A 1 97 ? 17.803 1.955 -1.032 1.00 45.00 97 ALA A O 1
ATOM 757 N N . ILE A 1 98 ? 16.670 1.918 0.909 1.00 49.12 98 ILE A N 1
ATOM 758 C CA . ILE A 1 98 ? 15.340 1.706 0.316 1.00 49.12 98 ILE A CA 1
ATOM 759 C C . ILE A 1 98 ? 14.847 2.976 -0.390 1.00 49.12 98 ILE A C 1
ATOM 761 O O . ILE A 1 98 ? 14.263 2.894 -1.472 1.00 49.12 98 ILE A O 1
ATOM 765 N N . THR A 1 99 ? 15.140 4.159 0.162 1.00 57.50 99 THR A N 1
ATOM 766 C CA . THR A 1 99 ? 14.803 5.442 -0.479 1.00 57.50 99 THR A CA 1
ATOM 767 C C . THR A 1 99 ? 15.699 5.738 -1.679 1.00 57.50 99 THR A C 1
ATOM 769 O O . THR A 1 99 ? 15.226 6.333 -2.648 1.00 57.50 99 THR A O 1
ATOM 772 N N . LEU A 1 100 ? 16.965 5.309 -1.653 1.00 66.06 100 LEU A N 1
ATOM 773 C CA . LEU A 1 100 ? 17.889 5.488 -2.771 1.00 66.06 100 LEU A CA 1
ATOM 774 C C . LEU A 1 100 ? 17.511 4.613 -3.972 1.00 66.06 100 LEU A C 1
ATOM 776 O O . LEU A 1 100 ? 17.429 5.115 -5.093 1.00 66.06 100 LEU A O 1
ATOM 780 N N . GLY A 1 101 ? 17.243 3.322 -3.750 1.00 68.62 101 GLY A N 1
ATOM 781 C CA . GLY A 1 101 ? 16.885 2.409 -4.835 1.00 68.62 101 GLY A CA 1
ATOM 782 C C . GLY A 1 101 ? 15.634 2.863 -5.596 1.00 68.62 101 GLY A C 1
ATOM 783 O O . GLY A 1 101 ? 15.632 2.876 -6.825 1.00 68.62 101 GLY A O 1
ATOM 784 N N . ALA A 1 102 ? 14.622 3.344 -4.864 1.00 62.53 102 ALA A N 1
ATOM 785 C CA . ALA A 1 102 ? 13.399 3.933 -5.418 1.00 62.53 102 ALA A CA 1
ATOM 786 C C . ALA A 1 102 ? 13.684 5.093 -6.379 1.00 62.53 102 ALA A C 1
ATOM 788 O O . ALA A 1 102 ? 13.122 5.172 -7.469 1.00 62.53 102 ALA A O 1
ATOM 789 N N . GLN A 1 103 ? 14.566 6.004 -5.962 1.00 66.56 103 GLN A N 1
ATOM 790 C CA . GLN A 1 103 ? 14.910 7.203 -6.720 1.00 66.56 103 GLN A CA 1
ATOM 791 C C . GLN A 1 103 ? 15.725 6.869 -7.972 1.00 66.56 103 GLN A C 1
ATOM 793 O O . GLN A 1 103 ? 15.504 7.477 -9.016 1.00 66.56 103 GLN A O 1
ATOM 798 N N . ILE A 1 104 ? 16.618 5.876 -7.888 1.00 81.00 104 ILE A N 1
ATOM 799 C CA . ILE A 1 104 ? 17.376 5.371 -9.040 1.00 81.00 104 ILE A CA 1
ATOM 800 C C . ILE A 1 104 ? 16.425 4.731 -10.059 1.00 81.00 104 ILE A C 1
ATOM 802 O O . ILE A 1 104 ? 16.496 5.074 -11.236 1.00 81.00 104 ILE A O 1
ATOM 806 N N . VAL A 1 105 ? 15.510 3.852 -9.626 1.00 74.75 105 VAL A N 1
ATOM 807 C CA . VAL A 1 105 ? 14.515 3.223 -10.519 1.00 74.75 105 VAL A CA 1
ATOM 808 C C . VAL A 1 105 ? 13.599 4.269 -11.142 1.00 74.75 105 VAL A C 1
ATOM 810 O O . VAL A 1 105 ? 13.369 4.233 -12.349 1.00 74.75 105 VAL A O 1
ATOM 813 N N . ALA A 1 106 ? 13.105 5.224 -10.350 1.00 63.25 106 ALA A N 1
ATOM 814 C CA . ALA A 1 106 ? 12.315 6.328 -10.871 1.00 63.25 106 ALA A CA 1
ATOM 815 C C . ALA A 1 106 ? 13.112 7.046 -11.970 1.00 63.25 106 ALA A C 1
ATOM 817 O O . ALA A 1 106 ? 12.717 7.031 -13.131 1.00 63.25 106 ALA A O 1
ATOM 818 N N . ARG A 1 107 ? 14.296 7.572 -11.673 1.00 76.44 107 ARG A N 1
ATOM 819 C CA . ARG A 1 107 ? 15.073 8.303 -12.676 1.00 76.44 107 ARG A CA 1
ATOM 820 C C . ARG A 1 107 ? 15.385 7.474 -13.934 1.00 76.44 107 ARG A C 1
ATOM 822 O O . ARG A 1 107 ? 15.290 8.001 -15.037 1.00 76.44 107 ARG A O 1
ATOM 829 N N . TRP A 1 108 ? 15.677 6.182 -13.792 1.00 86.38 108 TRP A N 1
ATOM 830 C CA . TRP A 1 108 ? 15.922 5.290 -14.931 1.00 86.38 108 TRP A CA 1
ATOM 831 C C . TRP A 1 108 ? 14.680 5.077 -15.808 1.00 86.38 108 TRP A C 1
ATOM 833 O O . TRP A 1 108 ? 14.781 4.971 -17.023 1.00 86.38 108 TRP A O 1
ATOM 843 N N . THR A 1 109 ? 13.497 5.028 -15.201 1.00 75.50 109 THR A N 1
ATOM 844 C CA . THR A 1 109 ? 12.237 4.699 -15.888 1.00 75.50 109 THR A CA 1
ATOM 845 C C . THR A 1 109 ? 11.525 5.887 -16.510 1.00 75.50 109 THR A C 1
ATOM 847 O O . THR A 1 109 ? 10.465 5.688 -17.084 1.00 75.50 109 THR A O 1
ATOM 850 N N . GLY A 1 110 ? 12.056 7.105 -16.405 1.00 63.47 110 GLY A N 1
ATOM 851 C CA . GLY A 1 110 ? 11.430 8.212 -17.128 1.00 63.47 110 GLY A CA 1
ATOM 852 C C . GLY A 1 110 ? 12.119 9.561 -17.046 1.00 63.47 110 GLY A C 1
ATOM 853 O O . GLY A 1 110 ? 11.455 10.592 -17.047 1.00 63.47 110 GLY A O 1
ATOM 854 N N . GLU A 1 111 ? 13.449 9.584 -16.974 1.00 74.75 111 GLU A N 1
ATOM 855 C CA . GLU A 1 111 ? 14.215 10.792 -17.278 1.00 74.75 111 GLU A CA 1
ATOM 856 C C . GLU A 1 111 ? 15.197 10.505 -18.415 1.00 74.75 111 GLU A C 1
ATOM 858 O O . GLU A 1 111 ? 15.956 9.540 -18.365 1.00 74.75 111 GLU A O 1
ATOM 863 N N . ALA A 1 112 ? 15.245 11.376 -19.424 1.00 78.62 112 ALA A N 1
ATOM 864 C CA . ALA A 1 112 ? 16.369 11.397 -20.353 1.00 78.62 112 ALA A CA 1
ATOM 865 C C . ALA A 1 112 ? 17.669 11.749 -19.588 1.00 78.62 112 ALA A C 1
ATOM 867 O O . ALA A 1 112 ? 17.632 12.591 -18.683 1.00 78.62 112 ALA A O 1
ATOM 868 N N . PRO A 1 113 ? 18.820 11.139 -19.923 1.00 87.69 113 PRO A N 1
ATOM 869 C CA . PRO A 1 113 ? 19.050 10.246 -21.063 1.00 87.69 113 PRO A CA 1
ATOM 870 C C . PRO A 1 113 ? 18.906 8.742 -20.729 1.00 87.69 113 PRO A C 1
ATOM 872 O O . PRO A 1 113 ? 19.483 7.903 -21.418 1.00 87.69 113 PRO A O 1
ATOM 875 N N . TRP A 1 114 ? 18.203 8.386 -19.647 1.00 85.75 114 TRP A N 1
ATOM 876 C CA . TRP A 1 114 ? 18.097 7.008 -19.142 1.00 85.75 114 TRP A CA 1
ATOM 877 C C . TRP A 1 114 ? 16.992 6.181 -19.799 1.00 85.75 114 TRP A C 1
ATOM 879 O O . TRP A 1 114 ? 16.975 4.965 -19.629 1.00 85.75 114 TRP A O 1
ATOM 889 N N . ILE A 1 115 ? 16.103 6.826 -20.550 1.00 79.88 115 ILE A N 1
ATOM 890 C CA . ILE A 1 115 ? 15.053 6.189 -21.346 1.00 79.88 115 ILE A CA 1
ATOM 891 C C . ILE A 1 115 ? 15.393 6.185 -22.843 1.00 79.88 115 ILE A C 1
ATOM 893 O O . ILE A 1 115 ? 16.246 6.951 -23.307 1.00 79.88 115 ILE A O 1
ATOM 897 N N . ASP A 1 116 ? 14.790 5.263 -23.587 1.00 81.50 116 ASP A N 1
ATOM 898 C CA . ASP A 1 116 ? 14.783 5.257 -25.051 1.00 81.50 116 ASP A CA 1
ATOM 899 C C . ASP A 1 116 ? 13.707 6.203 -25.620 1.00 81.50 116 ASP A C 1
ATOM 901 O O . ASP A 1 116 ? 12.985 6.870 -24.873 1.00 81.50 116 ASP A O 1
ATOM 905 N N . ASP A 1 117 ? 13.641 6.295 -26.949 1.00 76.94 117 ASP A N 1
ATOM 906 C CA . ASP A 1 117 ? 12.692 7.168 -27.652 1.00 76.94 117 ASP A CA 1
ATOM 907 C C . ASP A 1 117 ? 11.234 6.683 -27.494 1.00 76.94 117 ASP A C 1
ATOM 909 O O . ASP A 1 117 ? 10.296 7.440 -27.743 1.00 76.94 117 ASP A O 1
ATOM 913 N N . GLU A 1 118 ? 11.034 5.448 -27.018 1.00 67.81 118 GLU A N 1
ATOM 914 C CA . GLU A 1 118 ? 9.737 4.862 -26.670 1.00 67.81 118 GLU A CA 1
ATOM 915 C C . GLU A 1 118 ? 9.393 4.996 -25.172 1.00 67.81 118 GLU A C 1
ATOM 917 O O . GLU A 1 118 ? 8.397 4.433 -24.713 1.00 67.81 118 GLU A O 1
ATOM 922 N N . GLY A 1 119 ? 10.198 5.727 -24.392 1.00 60.75 119 GLY A N 1
ATOM 923 C CA . GLY A 1 119 ? 9.963 5.962 -22.964 1.00 60.75 119 GLY A CA 1
ATOM 924 C C . GLY A 1 119 ? 10.290 4.771 -22.057 1.00 60.75 119 GLY A C 1
ATOM 925 O O . GLY A 1 119 ? 9.962 4.783 -20.870 1.00 60.75 119 GLY A O 1
ATOM 926 N N . ARG A 1 120 ? 10.952 3.730 -22.570 1.00 75.69 120 ARG A N 1
ATOM 927 C CA . ARG A 1 120 ? 11.350 2.556 -21.783 1.00 75.69 120 ARG A CA 1
ATOM 928 C C . ARG A 1 120 ? 12.745 2.751 -21.190 1.00 75.69 120 ARG A C 1
ATOM 930 O O . ARG A 1 120 ? 13.574 3.443 -21.779 1.00 75.69 120 ARG A O 1
ATOM 937 N N . PRO A 1 121 ? 13.062 2.114 -20.049 1.00 81.44 121 PRO A N 1
ATOM 938 C CA . PRO A 1 121 ? 14.398 2.180 -19.466 1.00 81.44 121 PRO A CA 1
ATOM 939 C C . PRO A 1 121 ? 15.445 1.631 -20.441 1.00 81.44 121 PRO A C 1
ATOM 941 O O . PRO A 1 121 ? 15.420 0.454 -20.802 1.00 81.44 121 PRO A O 1
ATOM 944 N N . ARG A 1 122 ? 16.400 2.472 -20.834 1.00 88.31 122 ARG A N 1
ATOM 945 C CA . ARG A 1 122 ? 17.494 2.095 -21.730 1.00 88.31 122 ARG A CA 1
ATOM 946 C C . ARG A 1 122 ? 18.474 1.173 -20.990 1.00 88.31 122 ARG A C 1
ATOM 948 O O . ARG A 1 122 ? 18.854 1.505 -19.863 1.00 88.31 122 ARG A O 1
ATOM 955 N N . PRO A 1 123 ? 18.959 0.073 -21.589 1.00 91.31 123 PRO A N 1
ATOM 956 C CA . PRO A 1 123 ? 20.101 -0.664 -21.053 1.00 91.31 123 PRO A CA 1
ATOM 957 C C . PRO A 1 123 ? 21.327 0.251 -20.922 1.00 91.31 123 PRO A C 1
ATOM 959 O O . PRO A 1 123 ? 21.682 0.978 -21.852 1.00 91.31 123 PRO A O 1
ATOM 962 N N . LEU A 1 124 ? 21.972 0.254 -19.755 1.00 93.06 124 LEU A N 1
ATOM 963 C CA . LEU A 1 124 ? 23.067 1.176 -19.444 1.00 93.06 124 LEU A CA 1
ATOM 964 C C . LEU A 1 124 ? 24.399 0.445 -19.347 1.00 93.06 124 LEU A C 1
ATOM 966 O O . LEU A 1 124 ? 24.523 -0.556 -18.647 1.00 93.06 124 LEU A O 1
ATOM 970 N N . ARG A 1 125 ? 25.458 0.999 -19.943 1.00 91.88 125 ARG A N 1
ATOM 971 C CA . ARG A 1 125 ? 26.825 0.518 -19.677 1.00 91.88 125 ARG A CA 1
ATOM 972 C C . ARG A 1 125 ? 27.128 0.610 -18.182 1.00 91.88 125 ARG A C 1
ATOM 974 O O . ARG A 1 125 ? 26.672 1.535 -17.516 1.00 91.88 125 ARG A O 1
ATOM 981 N N . ARG A 1 126 ? 27.941 -0.300 -17.637 1.00 90.62 126 ARG A N 1
ATOM 982 C CA . ARG A 1 126 ? 28.292 -0.273 -16.201 1.00 90.62 126 ARG A CA 1
ATOM 983 C C . ARG A 1 126 ? 28.985 1.033 -15.803 1.00 90.62 126 ARG A C 1
ATOM 985 O O . ARG A 1 126 ? 28.658 1.616 -14.773 1.00 90.62 126 ARG A O 1
ATOM 992 N N . GLN A 1 127 ? 29.926 1.472 -16.633 1.00 86.94 127 GLN A N 1
ATOM 993 C CA . GLN A 1 127 ? 30.712 2.697 -16.488 1.00 86.94 127 GLN A CA 1
ATOM 994 C C . GLN A 1 127 ? 30.903 3.331 -17.870 1.00 86.94 127 GLN A C 1
ATOM 996 O O . GLN A 1 127 ? 30.689 2.673 -18.891 1.00 86.94 127 GLN A O 1
ATOM 1001 N N . SER A 1 128 ? 31.278 4.605 -17.897 1.00 76.50 128 SER A N 1
ATOM 1002 C CA . SER A 1 128 ? 31.714 5.291 -19.113 1.00 76.50 128 SER A CA 1
ATOM 1003 C C . SER A 1 128 ? 32.894 6.188 -18.773 1.00 76.50 128 SER A C 1
ATOM 1005 O O . SER A 1 128 ? 32.796 6.967 -17.825 1.00 76.50 128 SER A O 1
ATOM 1007 N N . ASP A 1 129 ? 33.966 6.089 -19.557 1.00 65.62 129 ASP A N 1
ATOM 1008 C CA . ASP A 1 129 ? 35.139 6.965 -19.458 1.00 65.62 129 ASP A CA 1
ATOM 1009 C C . ASP A 1 129 ? 34.879 8.333 -20.118 1.00 65.62 129 ASP A C 1
ATOM 1011 O O . ASP A 1 129 ? 35.513 9.332 -19.783 1.00 65.62 129 ASP A O 1
ATOM 1015 N N . GLU A 1 130 ? 33.895 8.397 -21.022 1.00 64.00 130 GLU A N 1
ATOM 1016 C CA . GLU A 1 130 ? 33.452 9.619 -21.690 1.00 64.00 130 GLU A CA 1
ATOM 1017 C C . GLU A 1 130 ? 32.214 10.203 -20.998 1.00 64.00 130 GLU A C 1
ATOM 1019 O O . GLU A 1 130 ? 31.201 9.522 -20.785 1.00 64.00 130 GLU A O 1
ATOM 1024 N N . GLY A 1 131 ? 32.307 11.490 -20.653 1.00 58.97 131 GLY A N 1
ATOM 1025 C CA . GLY A 1 131 ? 31.373 12.218 -19.791 1.00 58.97 131 GLY A CA 1
ATOM 1026 C C . GLY A 1 131 ? 29.986 12.500 -20.371 1.00 58.97 131 GLY A C 1
ATOM 1027 O O . GLY A 1 131 ? 29.164 13.057 -19.652 1.00 58.97 131 GLY A O 1
ATOM 1028 N N . ASP A 1 132 ? 29.680 12.081 -21.600 1.00 67.88 132 ASP A N 1
ATOM 1029 C CA . ASP A 1 132 ? 28.372 12.296 -22.249 1.00 67.88 132 ASP A CA 1
ATOM 1030 C C . ASP A 1 132 ? 27.573 11.011 -22.494 1.00 67.88 132 ASP A C 1
ATOM 1032 O O . ASP A 1 132 ? 26.378 11.073 -22.770 1.00 67.88 132 ASP A O 1
ATOM 1036 N N . ILE A 1 133 ? 28.164 9.831 -22.287 1.00 81.75 133 ILE A N 1
ATOM 1037 C CA . ILE A 1 133 ? 27.452 8.566 -22.503 1.00 81.75 133 ILE A CA 1
ATOM 1038 C C . ILE A 1 133 ? 26.681 8.170 -21.226 1.00 81.75 133 ILE A C 1
ATOM 1040 O O . ILE A 1 133 ? 27.264 8.182 -20.130 1.00 81.75 133 ILE A O 1
ATOM 1044 N N . PRO A 1 134 ? 25.387 7.803 -21.322 1.00 86.56 134 PRO A N 1
ATOM 1045 C CA . PRO A 1 134 ? 24.625 7.255 -20.202 1.00 86.56 134 PRO A CA 1
ATOM 1046 C C . PRO A 1 134 ? 25.239 5.946 -19.687 1.00 86.56 134 PRO A C 1
ATOM 1048 O O . PRO A 1 134 ? 25.492 5.009 -20.445 1.00 86.56 134 PRO A O 1
ATOM 1051 N N . SER A 1 135 ? 25.468 5.864 -18.378 1.00 92.88 135 SER A N 1
ATOM 1052 C CA . SER A 1 135 ? 25.959 4.661 -17.704 1.00 92.88 135 SER A CA 1
ATOM 1053 C C . SER A 1 135 ? 25.286 4.477 -16.346 1.00 92.88 135 SER A C 1
ATOM 1055 O O . SER A 1 135 ? 24.838 5.443 -15.726 1.00 92.88 135 SER A O 1
ATOM 1057 N N . PHE A 1 136 ? 25.251 3.239 -15.855 1.00 93.31 136 PHE A N 1
ATOM 1058 C CA . PHE A 1 136 ? 24.703 2.902 -14.544 1.00 93.31 136 PHE A CA 1
ATOM 1059 C C . PHE A 1 136 ? 25.425 3.674 -13.432 1.00 93.31 136 PHE A C 1
ATOM 1061 O O . PHE A 1 136 ? 24.787 4.210 -12.530 1.00 93.31 136 PHE A O 1
ATOM 1068 N N . GLN A 1 137 ? 26.750 3.826 -13.544 1.00 92.50 137 GLN A N 1
ATOM 1069 C CA . GLN A 1 137 ? 27.542 4.668 -12.648 1.00 92.50 137 GLN A CA 1
ATOM 1070 C C . GLN A 1 137 ? 27.002 6.097 -12.550 1.00 92.50 137 GLN A C 1
ATOM 1072 O O . GLN A 1 137 ? 26.848 6.626 -11.451 1.00 92.50 137 GLN A O 1
ATOM 1077 N N . ARG A 1 138 ? 26.692 6.722 -13.689 1.00 91.12 138 ARG A N 1
ATOM 1078 C CA . ARG A 1 138 ? 26.178 8.094 -13.718 1.00 91.12 138 ARG A CA 1
ATOM 1079 C C . ARG A 1 138 ? 24.746 8.193 -13.223 1.00 91.12 138 ARG A C 1
ATOM 1081 O O . ARG A 1 138 ? 24.425 9.158 -12.537 1.00 91.12 138 ARG A O 1
ATOM 1088 N N . LEU A 1 139 ? 23.910 7.206 -13.531 1.00 90.38 139 LEU A N 1
ATOM 1089 C CA . LEU A 1 139 ? 22.553 7.140 -13.005 1.00 90.38 139 LEU A CA 1
ATOM 1090 C C . LEU A 1 139 ? 22.577 7.124 -11.469 1.00 90.38 139 LEU A C 1
ATOM 1092 O O . LEU A 1 139 ? 21.928 7.965 -10.852 1.00 90.38 139 LEU A O 1
ATOM 1096 N N . VAL A 1 140 ? 23.378 6.249 -10.852 1.00 88.56 140 VAL A N 1
ATOM 1097 C CA . VAL A 1 140 ? 23.526 6.200 -9.386 1.00 88.56 140 VAL A CA 1
ATOM 1098 C C . VAL A 1 140 ? 24.066 7.528 -8.847 1.00 88.56 140 VAL A C 1
ATOM 1100 O O . VAL A 1 140 ? 23.441 8.124 -7.972 1.00 88.56 140 VAL A O 1
ATOM 1103 N N . ASN A 1 141 ? 25.158 8.038 -9.427 1.00 88.12 141 ASN A N 1
ATOM 1104 C CA . ASN A 1 141 ? 25.796 9.283 -8.984 1.00 88.12 141 ASN A CA 1
ATOM 1105 C C . ASN A 1 141 ? 24.893 10.513 -9.124 1.00 88.12 141 ASN A C 1
ATOM 1107 O O . ASN A 1 141 ? 25.052 11.482 -8.388 1.00 88.12 141 ASN A O 1
ATOM 1111 N N . SER A 1 142 ? 23.944 10.493 -10.062 1.00 83.94 142 SER A N 1
ATOM 1112 C CA . SER A 1 142 ? 22.974 11.577 -10.206 1.00 83.94 142 SER A CA 1
ATOM 1113 C C . SER A 1 142 ? 22.022 11.655 -9.008 1.00 83.94 142 SER A C 1
ATOM 1115 O O . SER A 1 142 ? 21.473 12.722 -8.730 1.00 83.94 142 SER A O 1
ATOM 1117 N N . VAL A 1 143 ? 21.784 10.529 -8.329 1.00 75.19 143 VAL A N 1
ATOM 1118 C CA . VAL A 1 143 ? 20.865 10.427 -7.190 1.00 75.19 143 VAL A CA 1
ATOM 1119 C C . VAL A 1 143 ? 21.616 10.548 -5.863 1.00 75.19 143 VAL A C 1
ATOM 1121 O O . VAL A 1 143 ? 21.133 11.215 -4.953 1.00 75.19 143 VAL A O 1
ATOM 1124 N N . SER A 1 144 ? 22.795 9.934 -5.736 1.00 73.88 144 SER A N 1
ATOM 1125 C CA . SER A 1 144 ? 23.633 10.039 -4.539 1.00 73.88 144 SER A CA 1
ATOM 1126 C C . SER A 1 144 ? 25.111 9.868 -4.878 1.00 73.88 144 SER A C 1
ATOM 1128 O O . SER A 1 144 ? 25.481 8.962 -5.619 1.00 73.88 144 SER A O 1
ATOM 1130 N N . VAL A 1 145 ? 25.954 10.721 -4.293 1.00 78.00 145 VAL A N 1
ATOM 1131 C CA . VAL A 1 145 ? 27.421 10.673 -4.436 1.00 78.00 145 VAL A CA 1
ATOM 1132 C C . VAL A 1 145 ? 28.111 9.877 -3.324 1.00 78.00 145 VAL A C 1
ATOM 1134 O O . VAL A 1 145 ? 29.286 9.543 -3.449 1.00 78.00 145 VAL A O 1
ATOM 1137 N N . ASP A 1 146 ? 27.385 9.540 -2.256 1.00 71.06 146 ASP A N 1
ATOM 1138 C CA . ASP A 1 146 ? 27.932 8.883 -1.061 1.00 71.06 146 ASP A CA 1
ATOM 1139 C C . ASP A 1 146 ? 27.972 7.352 -1.183 1.00 71.06 146 ASP A C 1
ATOM 1141 O O . ASP A 1 146 ? 28.537 6.662 -0.332 1.00 71.06 146 ASP A O 1
ATOM 1145 N N . ILE A 1 147 ? 27.359 6.795 -2.233 1.00 71.56 147 ILE A N 1
ATOM 1146 C CA . ILE A 1 147 ? 27.239 5.352 -2.436 1.00 71.56 147 ILE A CA 1
ATOM 1147 C C . ILE A 1 147 ? 27.923 4.941 -3.732 1.00 71.56 147 ILE A C 1
ATOM 1149 O O . ILE A 1 147 ? 27.638 5.442 -4.816 1.00 71.56 147 ILE A O 1
ATOM 1153 N N . HIS A 1 148 ? 28.822 3.965 -3.615 1.00 84.44 148 HIS A N 1
ATOM 1154 C CA . HIS A 1 148 ? 29.603 3.489 -4.743 1.00 84.44 148 HIS A CA 1
ATOM 1155 C C . HIS A 1 148 ? 28.712 2.718 -5.742 1.00 84.44 148 HIS A C 1
ATOM 1157 O O . HIS A 1 148 ? 28.124 1.699 -5.364 1.00 84.44 148 HIS A O 1
ATOM 1163 N N . PRO A 1 149 ? 28.653 3.101 -7.034 1.00 88.62 149 PRO A N 1
ATOM 1164 C CA . PRO A 1 149 ? 27.718 2.493 -7.990 1.00 88.62 149 PRO A CA 1
ATOM 1165 C C . PRO A 1 149 ? 27.909 0.996 -8.210 1.00 88.62 149 PRO A C 1
ATOM 1167 O O . PRO A 1 149 ? 26.948 0.272 -8.451 1.00 88.62 149 PRO A O 1
ATOM 1170 N N . ARG A 1 150 ? 29.144 0.503 -8.063 1.00 88.12 150 ARG A N 1
ATOM 1171 C CA . ARG A 1 150 ? 29.417 -0.940 -8.093 1.00 88.12 150 ARG A CA 1
ATOM 1172 C C . ARG A 1 150 ? 28.685 -1.694 -6.979 1.00 88.12 150 ARG A C 1
ATOM 1174 O O . ARG A 1 150 ? 28.130 -2.746 -7.253 1.00 88.12 150 ARG A O 1
ATOM 1181 N N . SER A 1 151 ? 28.639 -1.141 -5.767 1.00 81.25 151 SER A N 1
ATOM 1182 C CA . SER A 1 151 ? 27.953 -1.768 -4.633 1.00 81.25 151 SER A CA 1
ATOM 1183 C C . SER A 1 151 ? 26.447 -1.851 -4.875 1.00 81.25 151 SER A C 1
ATOM 1185 O O . SER A 1 151 ? 25.830 -2.862 -4.557 1.00 81.25 151 SER A O 1
ATOM 1187 N N . VAL A 1 152 ? 25.865 -0.817 -5.495 1.00 82.06 152 VAL A N 1
ATOM 1188 C CA . VAL A 1 152 ? 24.452 -0.823 -5.907 1.00 82.06 152 VAL A CA 1
ATOM 1189 C C . VAL A 1 152 ? 24.208 -1.883 -6.978 1.00 82.06 152 VAL A C 1
ATOM 1191 O O . VAL A 1 152 ? 23.257 -2.647 -6.863 1.00 82.06 152 VAL A O 1
ATOM 1194 N N . LEU A 1 153 ? 25.073 -1.963 -7.996 1.00 88.25 153 LEU A N 1
ATOM 1195 C CA . LEU A 1 153 ? 24.935 -2.937 -9.079 1.00 88.25 153 LEU A CA 1
ATOM 1196 C C . LEU A 1 153 ? 25.031 -4.379 -8.569 1.00 88.25 153 LEU A C 1
ATOM 1198 O O . LEU A 1 153 ? 24.174 -5.195 -8.897 1.00 88.25 153 LEU A O 1
ATOM 1202 N N . ASP A 1 154 ? 26.050 -4.685 -7.763 1.00 81.69 154 ASP A N 1
ATOM 1203 C CA . ASP A 1 154 ? 26.262 -6.022 -7.199 1.00 81.69 154 ASP A CA 1
ATOM 1204 C C . ASP A 1 154 ? 25.036 -6.459 -6.378 1.00 81.69 154 ASP A C 1
ATOM 1206 O O . ASP A 1 154 ? 24.538 -7.580 -6.525 1.00 81.69 154 ASP A O 1
ATOM 1210 N N . GLU A 1 155 ? 24.489 -5.539 -5.582 1.00 74.44 155 GLU A N 1
ATOM 1211 C CA . GLU A 1 155 ? 23.285 -5.782 -4.799 1.00 74.44 155 GLU A CA 1
ATOM 1212 C C . GLU A 1 155 ? 22.038 -5.936 -5.681 1.00 74.44 155 GLU A C 1
ATOM 1214 O O . GLU A 1 155 ? 21.259 -6.862 -5.486 1.00 74.44 155 GLU A O 1
ATOM 1219 N N . TRP A 1 156 ? 21.856 -5.116 -6.715 1.00 83.31 156 TRP A N 1
ATOM 1220 C CA . TRP A 1 156 ? 20.700 -5.206 -7.614 1.00 83.31 156 TRP A CA 1
ATOM 1221 C C . TRP A 1 156 ? 20.690 -6.473 -8.467 1.00 83.31 156 TRP A C 1
ATOM 1223 O O . TRP A 1 156 ? 19.618 -7.019 -8.735 1.00 83.31 156 TRP A O 1
ATOM 1233 N N . LEU A 1 157 ? 21.863 -6.976 -8.854 1.00 82.50 157 LEU A N 1
ATOM 1234 C CA . LEU A 1 157 ? 21.996 -8.281 -9.501 1.00 82.50 157 LEU A CA 1
ATOM 1235 C C . LEU A 1 157 ? 21.629 -9.408 -8.527 1.00 82.50 157 LEU A C 1
ATOM 1237 O O . LEU A 1 157 ? 20.890 -10.327 -8.888 1.00 82.50 157 LEU A O 1
ATOM 1241 N N . ARG A 1 158 ? 22.082 -9.321 -7.268 1.00 78.25 158 ARG A N 1
ATOM 1242 C CA . ARG A 1 158 ? 21.739 -10.284 -6.209 1.00 78.25 158 ARG A CA 1
ATOM 1243 C C . ARG A 1 158 ? 20.239 -10.291 -5.904 1.00 78.25 158 ARG A C 1
ATOM 1245 O O . ARG A 1 158 ? 19.646 -11.368 -5.769 1.00 78.25 158 ARG A O 1
ATOM 1252 N N . LEU A 1 159 ? 19.646 -9.100 -5.811 1.00 63.44 159 LEU A N 1
ATOM 1253 C CA . LEU A 1 159 ? 18.228 -8.847 -5.563 1.00 63.44 159 LEU A CA 1
ATOM 1254 C C . LEU A 1 159 ? 17.353 -9.117 -6.803 1.00 63.44 159 LEU A C 1
ATOM 1256 O O . LEU A 1 159 ? 16.130 -9.141 -6.702 1.00 63.44 159 LEU A O 1
ATOM 1260 N N . GLY A 1 160 ? 17.959 -9.336 -7.974 1.00 71.38 160 GLY A N 1
ATOM 1261 C CA . GLY A 1 160 ? 17.249 -9.551 -9.234 1.00 71.38 160 GLY A CA 1
ATOM 1262 C C . GLY A 1 160 ? 16.395 -8.355 -9.669 1.00 71.38 160 GLY A C 1
ATOM 1263 O O . GLY A 1 160 ? 15.376 -8.555 -10.325 1.00 71.38 160 GLY A O 1
ATOM 1264 N N . ILE A 1 161 ? 16.787 -7.140 -9.280 1.00 74.88 161 ILE A N 1
ATOM 1265 C CA . ILE A 1 161 ? 16.206 -5.867 -9.740 1.00 74.88 161 ILE A CA 1
ATOM 1266 C C . ILE A 1 161 ? 16.748 -5.526 -11.137 1.00 74.88 161 ILE A C 1
ATOM 1268 O O . ILE A 1 161 ? 16.024 -5.021 -11.991 1.00 74.88 161 ILE A O 1
ATOM 1272 N N . ALA A 1 162 ? 18.017 -5.857 -11.384 1.00 86.88 162 ALA A N 1
ATOM 1273 C CA . ALA A 1 162 ? 18.679 -5.694 -12.670 1.00 86.88 162 ALA A CA 1
ATOM 1274 C C . ALA A 1 162 ? 19.269 -7.021 -13.168 1.00 86.88 162 ALA A C 1
ATOM 1276 O O . ALA A 1 162 ? 19.442 -7.981 -12.410 1.00 86.88 162 ALA A O 1
ATOM 1277 N N . SER A 1 163 ? 19.593 -7.070 -14.453 1.00 89.88 163 SER A N 1
ATOM 1278 C CA . SER A 1 163 ? 20.390 -8.121 -15.091 1.00 89.88 163 SER A CA 1
ATOM 1279 C C . SER A 1 163 ? 21.497 -7.512 -15.936 1.00 89.88 163 SER A C 1
ATOM 1281 O O . SER A 1 163 ? 21.462 -6.330 -16.261 1.00 89.88 163 SER A O 1
ATOM 1283 N N . ILE A 1 164 ? 22.478 -8.339 -16.283 1.00 93.00 164 ILE A N 1
ATOM 1284 C CA . ILE A 1 164 ? 23.434 -8.031 -17.341 1.00 93.00 164 ILE A CA 1
ATOM 1285 C C . ILE A 1 164 ? 22.932 -8.715 -18.612 1.00 93.00 164 ILE A C 1
ATOM 1287 O O . ILE A 1 164 ? 22.642 -9.912 -18.561 1.00 93.00 164 ILE A O 1
ATOM 1291 N N . ASP A 1 165 ? 22.778 -7.958 -19.693 1.00 87.50 165 ASP A N 1
ATOM 1292 C CA . ASP A 1 165 ? 22.408 -8.491 -21.006 1.00 87.50 165 ASP A CA 1
ATOM 1293 C C . ASP A 1 165 ? 23.615 -9.096 -21.748 1.00 87.50 165 ASP A C 1
ATOM 1295 O O . ASP A 1 165 ? 24.734 -9.154 -21.228 1.00 87.50 165 ASP A O 1
ATOM 1299 N N . GLU A 1 166 ? 23.374 -9.596 -22.961 1.00 83.56 166 GLU A N 1
ATOM 1300 C CA . GLU A 1 166 ? 24.395 -10.243 -23.795 1.00 83.56 166 GLU A CA 1
ATOM 1301 C C . GLU A 1 166 ? 25.528 -9.282 -24.196 1.00 83.56 166 GLU A C 1
ATOM 1303 O O . GLU A 1 166 ? 26.674 -9.711 -24.338 1.00 83.56 166 GLU A O 1
ATOM 1308 N N . ASP A 1 167 ? 25.236 -7.981 -24.268 1.00 83.69 167 ASP A N 1
ATOM 1309 C CA . ASP A 1 167 ? 26.190 -6.916 -24.590 1.00 83.69 167 ASP A CA 1
ATOM 1310 C C . ASP A 1 167 ? 26.952 -6.402 -23.351 1.00 83.69 167 ASP A C 1
ATOM 1312 O O . ASP A 1 167 ? 27.785 -5.491 -23.430 1.00 83.69 167 ASP A O 1
ATOM 1316 N N . GLY A 1 168 ? 26.697 -6.986 -22.176 1.00 86.06 168 GLY A N 1
ATOM 1317 C CA . GLY A 1 168 ? 27.342 -6.611 -20.921 1.00 86.06 168 GLY A CA 1
ATOM 1318 C C . GLY A 1 168 ? 26.779 -5.339 -20.276 1.00 86.06 168 GLY A C 1
ATOM 1319 O O . GLY A 1 168 ? 27.337 -4.872 -19.268 1.00 86.06 168 GLY A O 1
ATOM 1320 N N . ALA A 1 169 ? 25.691 -4.788 -20.815 1.00 91.25 169 ALA A N 1
ATOM 1321 C CA . ALA A 1 169 ? 24.980 -3.649 -20.261 1.00 91.25 169 ALA A CA 1
ATOM 1322 C C . ALA A 1 169 ? 24.021 -4.083 -19.144 1.00 91.25 169 ALA A C 1
ATOM 1324 O O . ALA A 1 169 ? 23.600 -5.231 -19.027 1.00 91.25 169 ALA A O 1
ATOM 1325 N N . VAL A 1 170 ? 23.741 -3.149 -18.242 1.00 93.50 170 VAL A N 1
ATOM 1326 C CA . VAL A 1 170 ? 22.816 -3.326 -17.130 1.00 93.50 170 VAL A CA 1
ATOM 1327 C C . VAL A 1 170 ? 21.414 -3.019 -17.638 1.00 93.50 170 VAL A C 1
ATOM 1329 O O . VAL A 1 170 ? 21.140 -1.888 -18.032 1.00 93.50 170 VAL A O 1
ATOM 1332 N N . ALA A 1 171 ? 20.527 -4.004 -17.588 1.00 91.00 171 ALA A N 1
ATOM 1333 C CA . ALA A 1 171 ? 19.119 -3.862 -17.929 1.00 91.00 171 ALA A CA 1
ATOM 1334 C C . ALA A 1 171 ? 18.260 -3.927 -16.661 1.00 91.00 171 ALA A C 1
ATOM 1336 O O . ALA A 1 171 ? 18.444 -4.811 -15.816 1.00 91.00 171 ALA A O 1
ATOM 1337 N N . LEU A 1 172 ? 17.315 -2.995 -16.526 1.00 86.50 172 LEU A N 1
ATOM 1338 C CA . LEU A 1 172 ? 16.304 -3.040 -15.473 1.00 86.50 172 LEU A CA 1
ATOM 1339 C C . LEU A 1 172 ? 15.301 -4.155 -15.794 1.00 86.50 172 LEU A C 1
ATOM 1341 O O . LEU A 1 172 ? 14.802 -4.230 -16.916 1.00 86.50 172 LEU A O 1
ATOM 1345 N N . LYS A 1 173 ? 14.986 -5.022 -14.828 1.00 81.06 173 LYS A N 1
ATOM 1346 C CA . LYS A 1 173 ? 13.953 -6.043 -15.043 1.00 81.06 173 LYS A CA 1
ATOM 1347 C C . LYS A 1 173 ? 12.569 -5.413 -14.925 1.00 81.06 173 LYS A C 1
ATOM 1349 O O . LYS A 1 173 ? 12.317 -4.671 -13.986 1.00 81.06 173 LYS A O 1
ATOM 1354 N N . SER A 1 174 ? 11.657 -5.743 -15.835 1.00 56.94 174 SER A N 1
ATOM 1355 C CA . SER A 1 174 ? 10.297 -5.181 -15.930 1.00 56.94 174 SER A CA 1
ATOM 1356 C C . SER A 1 174 ? 9.461 -5.347 -14.647 1.00 56.94 174 SER A C 1
ATOM 1358 O O . SER A 1 174 ? 8.539 -4.583 -14.400 1.00 56.94 174 SER A O 1
ATOM 1360 N N . GLU A 1 175 ? 9.826 -6.301 -13.786 1.00 53.16 175 GLU A N 1
ATOM 1361 C CA . GLU A 1 175 ? 9.227 -6.545 -12.465 1.00 53.16 175 GLU A CA 1
ATOM 1362 C C . GLU A 1 175 ? 9.798 -5.639 -11.345 1.00 53.16 175 GLU A C 1
ATOM 1364 O O . GLU A 1 175 ? 9.450 -5.802 -10.176 1.00 53.16 175 GLU A O 1
ATOM 1369 N N . ALA A 1 176 ? 10.679 -4.678 -11.661 1.00 48.25 176 ALA A N 1
ATOM 1370 C CA . ALA A 1 176 ? 11.462 -3.883 -10.701 1.00 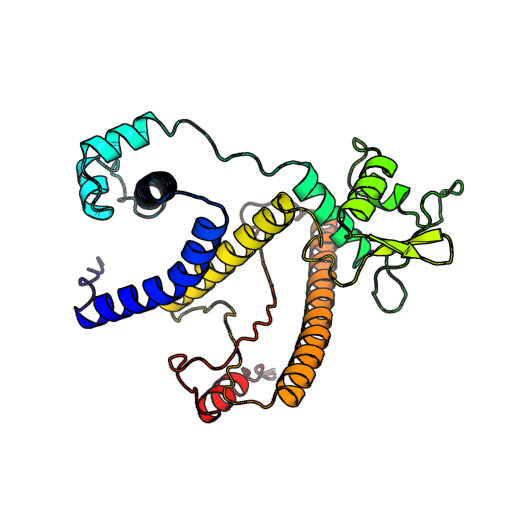48.25 176 ALA A CA 1
ATOM 1371 C C . ALA A 1 176 ? 10.657 -2.992 -9.734 1.00 48.25 176 ALA A C 1
ATOM 1373 O O . ALA A 1 176 ? 11.245 -2.413 -8.821 1.00 48.25 176 ALA A O 1
ATOM 1374 N N . PHE A 1 177 ? 9.330 -2.916 -9.860 1.00 50.88 177 PHE A N 1
ATOM 1375 C CA . PHE A 1 177 ? 8.469 -2.315 -8.834 1.00 50.88 177 PHE A CA 1
ATOM 1376 C C . PHE A 1 177 ? 8.380 -3.170 -7.556 1.00 50.88 177 PHE A C 1
ATOM 1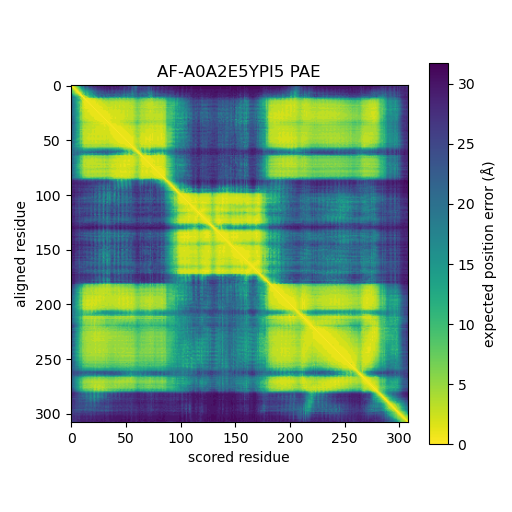378 O O . PHE A 1 177 ? 8.011 -2.663 -6.496 1.00 50.88 177 PHE A O 1
ATOM 1385 N N . VAL A 1 178 ? 8.765 -4.450 -7.627 1.00 46.41 178 VAL A N 1
ATOM 1386 C CA . VAL A 1 178 ? 8.861 -5.363 -6.483 1.00 46.41 178 VAL A CA 1
ATOM 1387 C C . VAL A 1 178 ? 10.195 -6.119 -6.577 1.00 46.41 178 VAL A C 1
ATOM 1389 O O . VAL A 1 178 ? 10.302 -7.060 -7.361 1.00 46.41 178 VAL A O 1
ATOM 1392 N N . PRO A 1 179 ? 11.227 -5.761 -5.785 1.00 46.09 179 PRO A N 1
ATOM 1393 C CA . PRO A 1 179 ? 12.548 -6.397 -5.844 1.00 46.09 179 PRO A CA 1
ATOM 1394 C C . PRO A 1 179 ? 12.442 -7.916 -5.773 1.00 46.09 179 PRO A C 1
ATOM 1396 O O . PRO A 1 179 ? 11.971 -8.423 -4.768 1.00 46.09 179 PRO A O 1
ATOM 1399 N N . SER A 1 180 ? 12.815 -8.675 -6.808 1.00 45.69 180 SER A N 1
ATOM 1400 C CA . SER A 1 180 ? 12.485 -10.112 -6.884 1.00 45.69 180 SER A CA 1
ATOM 1401 C C . SER A 1 180 ? 13.127 -10.951 -5.757 1.00 45.69 180 SER A C 1
ATOM 1403 O O . SER A 1 180 ? 12.538 -11.940 -5.298 1.00 45.69 180 SER A O 1
ATOM 1405 N N . ARG A 1 181 ? 14.236 -10.482 -5.180 1.00 47.19 181 ARG A N 1
ATOM 1406 C CA . ARG A 1 181 ? 14.855 -10.907 -3.913 1.00 47.19 181 ARG A CA 1
ATOM 1407 C C . ARG A 1 181 ? 15.079 -9.658 -3.053 1.00 47.19 181 ARG A C 1
ATOM 1409 O O . ARG A 1 181 ? 15.351 -8.607 -3.606 1.00 47.19 181 ARG A O 1
ATOM 1416 N N . GLY A 1 182 ? 14.926 -9.780 -1.731 1.00 58.44 182 GLY A N 1
ATOM 1417 C CA . GLY A 1 182 ? 14.933 -8.636 -0.803 1.00 58.44 182 GLY A CA 1
ATOM 1418 C C . GLY A 1 182 ? 13.652 -8.555 0.021 1.00 58.44 182 GLY A C 1
ATOM 1419 O O . GLY A 1 182 ? 12.697 -7.872 -0.340 1.00 58.44 182 GLY A O 1
ATOM 1420 N N . PHE A 1 183 ? 13.562 -9.350 1.093 1.00 64.25 183 PHE A N 1
ATOM 1421 C CA . PHE A 1 183 ? 12.355 -9.370 1.929 1.00 64.25 183 PHE A CA 1
ATOM 1422 C C . PHE A 1 183 ? 12.076 -7.997 2.549 1.00 64.25 183 PHE A C 1
ATOM 1424 O O . PHE A 1 183 ? 10.917 -7.607 2.635 1.00 64.25 183 PHE A O 1
ATOM 1431 N N . GLU A 1 184 ? 13.123 -7.275 2.949 1.00 58.00 184 GLU A N 1
ATOM 1432 C CA . GLU A 1 184 ? 13.010 -5.968 3.597 1.00 58.00 184 GLU A CA 1
ATOM 1433 C C . GLU A 1 184 ? 12.467 -4.905 2.639 1.00 58.00 184 GLU A C 1
ATOM 1435 O O . GLU A 1 184 ? 11.520 -4.204 2.998 1.00 58.00 184 GLU A O 1
ATOM 1440 N N . GLU A 1 185 ? 12.959 -4.836 1.396 1.00 58.09 185 GLU A N 1
ATOM 1441 C CA . GLU A 1 185 ? 12.405 -3.903 0.414 1.00 58.09 185 GLU A CA 1
ATOM 1442 C C . GLU A 1 185 ? 10.969 -4.271 0.029 1.00 58.09 185 GLU A C 1
ATOM 1444 O O . GLU A 1 185 ? 10.097 -3.399 0.019 1.00 58.09 185 GLU A O 1
ATOM 1449 N N . LYS A 1 186 ? 10.680 -5.562 -0.217 1.00 63.91 186 LYS A N 1
ATOM 1450 C CA . LYS A 1 186 ? 9.302 -6.018 -0.480 1.00 63.91 186 LYS A CA 1
ATOM 1451 C C . LYS A 1 186 ? 8.369 -5.638 0.666 1.00 63.91 186 LYS A C 1
ATOM 1453 O O . LYS A 1 186 ? 7.280 -5.129 0.422 1.00 63.91 186 LYS A O 1
ATOM 1458 N N . ALA A 1 187 ? 8.788 -5.874 1.908 1.00 67.50 187 ALA A N 1
ATOM 1459 C CA . ALA A 1 187 ? 7.996 -5.553 3.087 1.00 67.50 187 ALA A CA 1
ATOM 1460 C C . ALA A 1 187 ? 7.757 -4.043 3.217 1.00 67.50 187 ALA A C 1
ATOM 1462 O O . ALA A 1 187 ? 6.641 -3.640 3.542 1.00 67.50 187 ALA A O 1
ATOM 1463 N N . HIS A 1 188 ? 8.758 -3.212 2.908 1.00 71.12 188 HIS A N 1
ATOM 1464 C CA . HIS A 1 188 ? 8.611 -1.759 2.916 1.00 71.12 188 HIS A CA 1
ATOM 1465 C C . HIS A 1 188 ? 7.556 -1.278 1.908 1.00 71.12 188 HIS A C 1
ATOM 1467 O O . HIS A 1 188 ? 6.620 -0.571 2.288 1.00 71.12 188 HIS A O 1
ATOM 1473 N N . TYR A 1 189 ? 7.666 -1.683 0.639 1.00 68.88 189 TYR A N 1
ATOM 1474 C CA . TYR A 1 189 ? 6.727 -1.247 -0.400 1.00 68.88 189 TYR A CA 1
ATOM 1475 C C . TYR A 1 189 ? 5.327 -1.818 -0.208 1.00 68.88 189 TYR A C 1
ATOM 1477 O O . TYR A 1 189 ? 4.353 -1.082 -0.338 1.00 68.88 189 TYR A O 1
ATOM 1485 N N . VAL A 1 190 ? 5.207 -3.094 0.172 1.00 78.38 190 VAL A N 1
ATOM 1486 C CA . VAL A 1 190 ? 3.905 -3.686 0.510 1.00 78.38 190 VAL A CA 1
ATOM 1487 C C . VAL A 1 190 ? 3.268 -2.934 1.676 1.00 78.38 190 VAL A C 1
ATOM 1489 O O . VAL A 1 190 ? 2.093 -2.593 1.599 1.00 78.38 190 VAL A O 1
ATOM 1492 N N . GLY A 1 191 ? 4.032 -2.609 2.724 1.00 78.44 191 GLY A N 1
ATOM 1493 C CA . GLY A 1 191 ? 3.533 -1.820 3.851 1.00 78.44 191 GLY A CA 1
ATOM 1494 C C . GLY A 1 191 ? 3.027 -0.442 3.422 1.00 78.44 191 GLY A C 1
ATOM 1495 O O . GLY A 1 191 ? 1.929 -0.042 3.804 1.00 78.44 191 GLY A O 1
ATOM 1496 N N . ARG A 1 192 ? 3.788 0.262 2.577 1.00 80.94 192 ARG A N 1
ATOM 1497 C CA . ARG A 1 192 ? 3.404 1.574 2.040 1.00 80.94 192 ARG A CA 1
ATOM 1498 C C . ARG A 1 192 ? 2.143 1.503 1.174 1.00 80.94 192 ARG A C 1
ATOM 1500 O O . ARG A 1 192 ? 1.231 2.301 1.376 1.00 80.94 192 ARG A O 1
ATOM 1507 N N . ASN A 1 193 ? 2.090 0.549 0.249 1.00 85.19 193 ASN A N 1
ATOM 1508 C CA . ASN A 1 193 ? 0.982 0.398 -0.691 1.00 85.19 193 ASN A CA 1
ATOM 1509 C C . ASN A 1 193 ? -0.302 -0.021 0.032 1.00 85.19 193 ASN A C 1
ATOM 1511 O O . ASN A 1 193 ? -1.343 0.590 -0.185 1.00 85.19 193 ASN A O 1
ATOM 1515 N N . LEU A 1 194 ? -0.225 -0.999 0.943 1.00 89.44 194 LEU A N 1
ATOM 1516 C CA . LEU A 1 194 ? -1.384 -1.435 1.726 1.00 89.44 194 LEU A CA 1
ATOM 1517 C C . LEU A 1 194 ? -1.891 -0.338 2.664 1.00 89.44 194 LEU A C 1
ATOM 1519 O O . LEU A 1 194 ? -3.099 -0.199 2.821 1.00 89.44 194 LEU A O 1
ATOM 1523 N N . ARG A 1 195 ? -0.995 0.457 3.267 1.00 89.44 195 ARG A N 1
ATOM 1524 C CA . ARG A 1 195 ? -1.389 1.625 4.068 1.00 89.44 195 ARG A CA 1
ATOM 1525 C C . ARG A 1 195 ? -2.193 2.616 3.230 1.00 89.44 195 ARG A C 1
ATOM 1527 O O . ARG A 1 195 ? -3.252 3.049 3.665 1.00 89.44 195 ARG A O 1
ATOM 1534 N N . ASP A 1 196 ? -1.682 2.986 2.058 1.00 90.94 196 ASP A N 1
ATOM 1535 C CA . ASP A 1 196 ? -2.317 3.994 1.204 1.00 90.94 196 ASP A CA 1
ATOM 1536 C C . ASP A 1 196 ? -3.647 3.499 0.624 1.00 90.94 196 ASP A C 1
ATOM 1538 O O . ASP A 1 196 ? -4.621 4.247 0.618 1.00 90.94 196 ASP A O 1
ATOM 1542 N N . HIS A 1 197 ? -3.708 2.232 0.200 1.00 93.19 197 HIS A N 1
ATOM 1543 C CA . HIS A 1 197 ? -4.948 1.610 -0.269 1.00 93.19 197 HIS A CA 1
ATOM 1544 C C . HIS A 1 197 ? -5.992 1.541 0.845 1.00 93.19 197 HIS A C 1
ATOM 1546 O O . HIS A 1 197 ? -7.134 1.933 0.629 1.00 93.19 197 HIS A O 1
ATOM 1552 N N . LEU A 1 198 ? -5.600 1.125 2.055 1.00 92.12 198 LEU A N 1
ATOM 1553 C CA . LEU A 1 198 ? -6.512 1.086 3.195 1.00 92.12 198 LEU A CA 1
ATOM 1554 C C . LEU A 1 198 ? -7.031 2.480 3.568 1.00 92.12 198 LEU A C 1
ATOM 1556 O O . LEU A 1 198 ? -8.213 2.619 3.856 1.00 92.12 198 LEU A O 1
ATOM 1560 N N . ALA A 1 199 ? -6.174 3.504 3.548 1.00 90.31 199 ALA A N 1
ATOM 1561 C CA . ALA A 1 199 ? -6.587 4.878 3.821 1.00 90.31 199 ALA A CA 1
ATOM 1562 C C . ALA A 1 199 ? -7.587 5.395 2.773 1.00 90.31 199 ALA A C 1
ATOM 1564 O O . ALA A 1 199 ? -8.582 6.013 3.138 1.00 90.31 199 ALA A O 1
ATOM 1565 N N . ALA A 1 200 ? -7.354 5.099 1.490 1.00 91.62 200 ALA A N 1
ATOM 1566 C CA . ALA A 1 200 ? -8.281 5.439 0.415 1.00 91.62 200 ALA A CA 1
ATOM 1567 C C . ALA A 1 200 ? -9.630 4.716 0.571 1.00 91.62 200 ALA A C 1
ATOM 1569 O O . ALA A 1 200 ? -10.679 5.351 0.530 1.00 91.62 200 ALA A O 1
ATOM 1570 N N . ALA A 1 201 ? -9.603 3.401 0.814 1.00 91.56 201 ALA A N 1
ATOM 1571 C CA . ALA A 1 201 ? -10.806 2.593 0.994 1.00 91.56 201 ALA A CA 1
ATOM 1572 C C . ALA A 1 201 ? -11.614 3.016 2.232 1.00 91.56 201 ALA A C 1
ATOM 1574 O O . ALA A 1 201 ? -12.834 3.099 2.158 1.00 91.56 201 ALA A O 1
ATOM 1575 N N . ALA A 1 202 ? -10.951 3.310 3.356 1.00 90.12 202 ALA A N 1
ATOM 1576 C CA . ALA A 1 202 ? -11.611 3.809 4.562 1.00 90.12 202 ALA A CA 1
ATOM 1577 C C . ALA A 1 202 ? -12.209 5.207 4.345 1.00 90.12 202 ALA A C 1
ATOM 1579 O O . ALA A 1 202 ? -13.370 5.418 4.670 1.00 90.12 202 ALA A O 1
ATOM 1580 N N . GLY A 1 203 ? -11.469 6.124 3.709 1.00 88.81 203 GLY A N 1
ATOM 1581 C CA . GLY A 1 203 ? -11.985 7.456 3.381 1.00 88.81 203 GLY A CA 1
ATOM 1582 C C . GLY A 1 203 ? -13.232 7.410 2.493 1.00 88.81 203 GLY A C 1
ATOM 1583 O O . GLY A 1 203 ? -14.166 8.172 2.717 1.00 88.81 203 GLY A O 1
ATOM 1584 N N . ASN A 1 204 ? -13.286 6.463 1.552 1.00 89.94 204 ASN A N 1
ATOM 1585 C CA . ASN A 1 204 ? -14.466 6.226 0.716 1.00 89.94 204 ASN A CA 1
ATOM 1586 C C . ASN A 1 204 ? -15.660 5.633 1.485 1.00 89.94 204 ASN A C 1
ATOM 1588 O O . ASN A 1 204 ? -16.781 5.714 0.998 1.00 89.94 204 ASN A O 1
ATOM 1592 N N . LEU A 1 205 ? -15.445 5.003 2.648 1.00 88.06 205 LEU A N 1
ATOM 1593 C CA . LEU A 1 205 ? -16.533 4.554 3.528 1.00 88.06 205 LEU A CA 1
ATOM 1594 C C . LEU A 1 205 ? -17.059 5.686 4.420 1.00 88.06 205 LEU A C 1
ATOM 1596 O O . LEU A 1 205 ? -18.217 5.634 4.832 1.00 88.06 205 LEU A O 1
ATOM 1600 N N . ASP A 1 206 ? -16.216 6.675 4.726 1.00 84.31 206 ASP A N 1
ATOM 1601 C CA . ASP A 1 206 ? -16.533 7.767 5.651 1.00 84.31 206 ASP A CA 1
ATOM 1602 C C . ASP A 1 206 ? -17.226 8.961 4.963 1.00 84.31 206 ASP A C 1
ATOM 1604 O O . ASP A 1 206 ? -17.967 9.694 5.620 1.00 84.31 206 ASP A O 1
ATOM 1608 N N . SER A 1 207 ? -17.000 9.192 3.661 1.00 79.12 207 SER A N 1
ATOM 1609 C CA . SER A 1 207 ? -17.604 10.312 2.922 1.00 79.12 207 SER A CA 1
ATOM 1610 C C . SER A 1 207 ? -17.743 10.057 1.418 1.00 79.12 207 SER A C 1
ATOM 1612 O O . SER A 1 207 ? -16.838 9.525 0.777 1.00 79.12 207 SER A O 1
ATOM 1614 N N . ASP A 1 208 ? -18.848 10.546 0.847 1.00 77.12 208 ASP A N 1
ATOM 1615 C CA . ASP A 1 208 ? -19.150 10.495 -0.590 1.00 77.12 208 ASP A CA 1
ATOM 1616 C C . ASP A 1 208 ? -18.690 11.754 -1.363 1.00 77.12 208 ASP A C 1
ATOM 1618 O O . ASP A 1 208 ? -18.787 11.803 -2.588 1.00 77.12 208 ASP A O 1
ATOM 1622 N N . GLU A 1 209 ? -18.204 12.803 -0.686 1.00 74.44 209 GLU A N 1
ATOM 1623 C CA . GLU A 1 209 ? -18.005 14.131 -1.304 1.00 74.44 209 GLU A CA 1
ATOM 1624 C C . GLU A 1 209 ? -16.793 14.212 -2.252 1.00 74.44 209 GLU A C 1
ATOM 1626 O O . GLU A 1 209 ? -16.760 15.047 -3.158 1.00 74.44 209 GLU A O 1
ATOM 1631 N N . SER A 1 210 ? -15.785 13.353 -2.070 1.00 77.81 210 SER A N 1
ATOM 1632 C CA . SER A 1 210 ? -14.628 13.257 -2.969 1.00 77.81 210 SER A CA 1
ATOM 1633 C C . SER A 1 210 ? -13.955 11.887 -2.833 1.00 77.81 210 SER A C 1
ATOM 1635 O O . SER A 1 210 ? -12.942 11.760 -2.139 1.00 77.81 210 SER A O 1
ATOM 1637 N N . PRO A 1 211 ? -14.525 10.835 -3.448 1.00 85.75 211 PRO A N 1
ATOM 1638 C CA . PRO A 1 211 ? -13.996 9.493 -3.295 1.00 85.75 211 PRO A CA 1
ATOM 1639 C C . PRO A 1 211 ? -12.624 9.378 -3.964 1.00 85.75 211 PRO A C 1
ATOM 1641 O O . PRO A 1 211 ? -12.412 9.798 -5.107 1.00 85.75 211 PRO A O 1
ATOM 1644 N N . PHE A 1 212 ? -11.685 8.756 -3.259 1.00 90.25 212 PHE A N 1
ATOM 1645 C CA . PHE A 1 212 ? -10.438 8.287 -3.840 1.00 90.25 212 PHE A CA 1
ATOM 1646 C C . PHE A 1 212 ? -10.723 7.275 -4.954 1.00 90.25 212 PHE A C 1
ATOM 1648 O O . PHE A 1 212 ? -11.689 6.510 -4.896 1.00 90.25 212 PHE A O 1
ATOM 1655 N N . LEU A 1 213 ? -9.836 7.221 -5.951 1.00 90.44 213 LEU A N 1
ATOM 1656 C CA . LEU A 1 213 ? -9.881 6.194 -6.988 1.00 90.44 213 LEU A CA 1
ATOM 1657 C C . LEU A 1 213 ? -9.537 4.820 -6.385 1.00 90.44 213 LEU A C 1
ATOM 1659 O O . LEU A 1 213 ? -8.375 4.424 -6.331 1.00 90.44 213 LEU A O 1
ATOM 1663 N N . GLU A 1 214 ? -10.565 4.102 -5.943 1.00 90.88 214 GLU A N 1
ATOM 1664 C CA . GLU A 1 214 ? -10.515 2.732 -5.430 1.00 90.88 214 GLU A CA 1
ATOM 1665 C C . GLU A 1 214 ? -11.542 1.928 -6.232 1.00 90.88 214 GLU A C 1
ATOM 1667 O O . GLU A 1 214 ? -12.749 2.120 -6.094 1.00 90.88 214 GLU A O 1
ATOM 1672 N N . ARG A 1 215 ? -11.065 1.156 -7.214 1.00 88.12 215 ARG A N 1
ATOM 1673 C CA . ARG A 1 215 ? -11.914 0.416 -8.156 1.00 88.12 215 ARG A CA 1
ATOM 1674 C C . ARG A 1 215 ? -11.252 -0.905 -8.511 1.00 88.12 215 ARG A C 1
ATOM 1676 O O . ARG A 1 215 ? -10.030 -1.002 -8.583 1.00 88.12 215 ARG A O 1
ATOM 1683 N N . SER A 1 216 ? -12.064 -1.923 -8.755 1.00 88.56 216 SER A N 1
ATOM 1684 C CA . SER A 1 216 ? -11.613 -3.246 -9.181 1.00 88.56 216 SER A CA 1
ATOM 1685 C C . SER A 1 216 ? -12.674 -3.897 -10.063 1.00 88.56 216 SER A C 1
ATOM 1687 O O . SER A 1 216 ? -13.872 -3.707 -9.853 1.00 88.56 216 SER A O 1
ATOM 1689 N N . VAL A 1 217 ? -12.232 -4.670 -11.054 1.00 87.69 217 VAL A N 1
ATOM 1690 C CA . VAL A 1 217 ? -13.105 -5.568 -11.819 1.00 87.69 217 VAL A CA 1
ATOM 1691 C C . VAL A 1 217 ? -13.098 -6.945 -11.159 1.00 87.69 217 VAL A C 1
ATOM 1693 O O . VAL A 1 217 ? -12.050 -7.430 -10.734 1.00 87.69 217 VAL A O 1
ATOM 1696 N N . HIS A 1 218 ? -14.266 -7.575 -11.055 1.00 84.81 218 HIS A N 1
ATOM 1697 C CA . HIS A 1 218 ? -14.424 -8.857 -10.371 1.00 84.81 218 HIS A CA 1
ATOM 1698 C C . HIS A 1 218 ? -15.133 -9.854 -11.281 1.00 84.81 218 HIS A C 1
ATOM 1700 O O . HIS A 1 218 ? -16.299 -9.667 -11.616 1.00 84.81 218 HIS A O 1
ATOM 1706 N N . TYR A 1 219 ? -14.430 -10.930 -11.635 1.00 86.69 219 TYR A N 1
ATOM 1707 C CA . TYR A 1 219 ? -14.974 -12.059 -12.382 1.00 86.69 219 TYR A CA 1
ATOM 1708 C C . TYR A 1 219 ? -14.623 -13.364 -11.666 1.00 86.69 219 TYR A C 1
ATOM 1710 O O . TYR A 1 219 ? -13.509 -13.536 -11.174 1.00 86.69 219 TYR A O 1
ATOM 1718 N N . GLY A 1 220 ? -15.593 -14.272 -11.588 1.00 86.62 220 GLY A N 1
ATOM 1719 C CA . GLY A 1 220 ? -15.428 -15.617 -11.039 1.00 86.62 220 GLY A CA 1
ATOM 1720 C C . GLY A 1 220 ? -15.628 -16.681 -12.113 1.00 86.62 220 GLY A C 1
ATOM 1721 O O . GLY A 1 220 ? -16.122 -16.386 -13.200 1.00 86.62 220 GLY A O 1
ATOM 1722 N N . SER A 1 221 ? -15.270 -17.926 -11.794 1.00 88.56 221 SER A N 1
ATOM 1723 C CA . SER A 1 221 ? -15.582 -19.099 -12.627 1.00 88.56 221 SER A CA 1
ATOM 1724 C C . SER A 1 221 ? -15.028 -19.038 -14.060 1.00 88.56 221 SER A C 1
ATOM 1726 O O . SER A 1 221 ? -15.630 -19.573 -14.991 1.00 88.56 221 SER A O 1
ATOM 1728 N N . LEU A 1 222 ? -13.869 -18.400 -14.244 1.00 90.62 222 LEU A N 1
ATOM 1729 C CA . LEU A 1 222 ? -13.175 -18.340 -15.529 1.00 90.62 222 LEU A CA 1
ATOM 1730 C C . LEU A 1 222 ? -12.301 -19.589 -15.753 1.00 90.62 222 LEU A C 1
ATOM 1732 O O . LEU A 1 222 ? -11.636 -20.044 -14.818 1.00 90.62 222 LEU A O 1
ATOM 1736 N N . PRO A 1 223 ? -12.246 -20.139 -16.982 1.00 92.75 223 PRO A N 1
ATOM 1737 C CA . PRO A 1 223 ? -11.258 -21.154 -17.340 1.00 92.75 223 PRO A CA 1
ATOM 1738 C C . PRO A 1 223 ? -9.828 -20.624 -17.178 1.00 92.75 223 PRO A C 1
ATOM 1740 O O . PRO A 1 223 ? -9.581 -19.447 -17.429 1.00 92.75 223 PRO A O 1
ATOM 1743 N N . SER A 1 224 ? -8.866 -21.495 -16.853 1.00 92.06 224 SER A N 1
ATOM 1744 C CA . SER A 1 224 ? -7.458 -21.100 -16.656 1.00 92.06 224 SER A CA 1
ATOM 1745 C C . SER A 1 224 ? -6.878 -20.312 -17.835 1.00 92.06 224 SER A C 1
ATOM 1747 O O . SER A 1 224 ? -6.233 -19.298 -17.613 1.00 92.06 224 SER A O 1
ATOM 1749 N N . ALA A 1 225 ? -7.191 -20.703 -19.075 1.00 94.62 225 ALA A N 1
ATOM 1750 C CA . ALA A 1 225 ? -6.740 -19.982 -20.268 1.00 94.62 225 ALA A CA 1
ATOM 1751 C C . ALA A 1 225 ? -7.264 -18.532 -20.334 1.00 94.62 225 ALA A C 1
ATOM 1753 O O . ALA A 1 225 ? -6.538 -17.635 -20.746 1.00 94.62 225 ALA A O 1
ATOM 1754 N N . ALA A 1 226 ? -8.500 -18.285 -19.886 1.00 95.19 226 ALA A N 1
ATOM 1755 C CA . ALA A 1 226 ? -9.053 -16.933 -19.829 1.00 95.19 226 ALA A CA 1
ATOM 1756 C C . ALA A 1 226 ? -8.408 -16.105 -18.705 1.00 95.19 226 ALA A C 1
ATOM 1758 O O . ALA A 1 226 ? -8.189 -14.910 -18.867 1.00 95.19 226 ALA A O 1
ATOM 1759 N N . VAL A 1 227 ? -8.070 -16.735 -17.572 1.00 94.12 227 VAL A N 1
ATOM 1760 C CA . VAL A 1 227 ? -7.314 -16.075 -16.493 1.00 94.12 227 VAL A CA 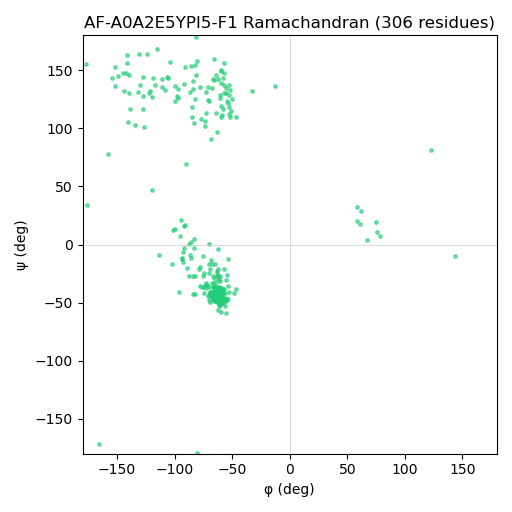1
ATOM 1761 C C . VAL A 1 227 ? -5.911 -15.691 -16.970 1.00 94.12 227 VAL A C 1
ATOM 1763 O O . VAL A 1 227 ? -5.470 -14.581 -16.699 1.00 94.12 227 VAL A O 1
ATOM 1766 N N . GLU A 1 228 ? -5.232 -16.561 -17.723 1.00 93.62 228 GLU A N 1
ATOM 1767 C CA . GLU A 1 228 ? -3.918 -16.271 -18.315 1.00 93.62 228 GLU A CA 1
ATOM 1768 C C . GLU A 1 228 ? -3.974 -15.087 -19.294 1.00 93.62 228 GLU A C 1
ATOM 1770 O O . GLU A 1 228 ? -3.128 -14.195 -19.228 1.00 93.62 228 GLU A O 1
ATOM 1775 N N . GLU A 1 229 ? -4.993 -15.039 -20.157 1.00 96.12 229 GLU A N 1
ATOM 1776 C CA . GLU A 1 229 ? -5.219 -13.921 -21.082 1.00 96.12 229 GLU A CA 1
ATOM 1777 C C . GLU A 1 229 ? -5.458 -12.599 -20.334 1.00 96.12 229 GLU A C 1
ATOM 1779 O O . GLU A 1 229 ? -4.806 -11.592 -20.618 1.00 96.12 229 GLU A O 1
ATOM 1784 N N . LEU A 1 230 ? -6.337 -12.604 -19.326 1.00 94.88 230 LEU A N 1
ATOM 1785 C CA . LEU A 1 230 ? -6.607 -11.423 -18.503 1.00 94.88 230 LEU A CA 1
ATOM 1786 C C . LEU A 1 230 ? -5.382 -10.982 -17.695 1.00 94.88 230 LEU A C 1
ATOM 1788 O O . LEU A 1 230 ? -5.166 -9.782 -17.537 1.00 94.88 230 LEU A O 1
ATOM 1792 N N . SER A 1 231 ? -4.570 -11.925 -17.210 1.00 92.69 231 SER A N 1
ATOM 1793 C CA . SER A 1 231 ? -3.318 -11.636 -16.502 1.00 92.69 231 SER A CA 1
ATOM 1794 C C . SER A 1 231 ? -2.326 -10.911 -17.411 1.00 92.69 231 SER A C 1
ATOM 1796 O O . SER A 1 231 ? -1.754 -9.889 -17.026 1.00 92.69 231 SER A O 1
ATOM 1798 N N . ALA A 1 232 ? -2.159 -11.389 -18.650 1.00 92.50 232 ALA A N 1
ATOM 1799 C CA . ALA A 1 232 ? -1.301 -10.740 -19.638 1.00 92.50 232 ALA A CA 1
ATOM 1800 C C . ALA A 1 232 ? -1.776 -9.310 -19.946 1.00 92.50 232 ALA A C 1
ATOM 1802 O O . ALA A 1 232 ? -0.980 -8.372 -19.864 1.00 92.50 232 ALA A O 1
ATOM 1803 N N . LEU A 1 233 ? -3.079 -9.135 -20.196 1.00 94.88 233 LEU A N 1
ATOM 1804 C CA . LEU A 1 233 ? -3.685 -7.827 -20.451 1.00 94.88 233 LEU A CA 1
ATOM 1805 C C . LEU A 1 233 ? -3.522 -6.867 -19.261 1.00 94.88 233 LEU A C 1
ATOM 1807 O O . LEU A 1 233 ? -3.132 -5.714 -19.439 1.00 94.88 233 LEU A O 1
ATOM 1811 N N . ALA A 1 234 ? -3.798 -7.331 -18.039 1.00 92.38 234 ALA A N 1
ATOM 1812 C CA . ALA A 1 234 ? -3.691 -6.517 -16.830 1.00 92.38 234 ALA A CA 1
ATOM 1813 C C . ALA A 1 234 ? -2.250 -6.051 -16.578 1.00 92.38 234 ALA A C 1
ATOM 1815 O O . ALA A 1 234 ? -2.036 -4.913 -16.156 1.00 92.38 234 ALA A O 1
ATOM 1816 N N . ARG A 1 235 ? -1.258 -6.904 -16.861 1.00 87.94 235 ARG A N 1
ATOM 1817 C CA . ARG A 1 235 ? 0.165 -6.553 -16.746 1.00 87.94 235 ARG A CA 1
ATOM 1818 C C . ARG A 1 235 ? 0.584 -5.510 -17.769 1.00 87.94 235 ARG A C 1
ATOM 1820 O O . ARG A 1 235 ? 1.270 -4.561 -17.397 1.00 87.94 235 ARG A O 1
ATOM 1827 N N . GLU A 1 236 ? 0.176 -5.672 -19.024 1.00 87.25 236 GLU A N 1
ATOM 1828 C CA . GLU A 1 236 ? 0.470 -4.713 -20.091 1.00 87.25 236 GLU A CA 1
ATOM 1829 C C . GLU A 1 236 ? -0.158 -3.346 -19.789 1.00 87.25 236 GLU A C 1
ATOM 1831 O O . GLU A 1 236 ? 0.561 -2.356 -19.638 1.00 87.25 236 GLU A O 1
ATOM 1836 N N . ALA A 1 237 ? -1.477 -3.310 -19.582 1.00 91.50 237 ALA A N 1
ATOM 1837 C CA . ALA A 1 237 ? -2.207 -2.078 -19.292 1.00 91.50 237 ALA A CA 1
ATOM 1838 C C . ALA A 1 237 ? -1.736 -1.421 -17.983 1.00 91.50 237 ALA A C 1
ATOM 1840 O O . ALA A 1 237 ? -1.592 -0.200 -17.903 1.00 91.50 237 ALA A O 1
ATOM 1841 N N . GLY A 1 238 ? -1.463 -2.231 -16.954 1.00 87.94 238 GLY A N 1
ATOM 1842 C CA . GLY A 1 238 ? -0.936 -1.779 -15.670 1.00 87.94 238 GLY A CA 1
ATOM 1843 C C . GLY A 1 238 ? 0.439 -1.123 -15.797 1.00 87.94 238 GLY A C 1
ATOM 1844 O O . GLY A 1 238 ? 0.678 -0.069 -15.206 1.00 87.94 238 GLY A O 1
ATOM 1845 N N . GLN A 1 239 ? 1.332 -1.706 -16.597 1.00 82.88 239 GLN A N 1
ATOM 1846 C CA . GLN A 1 239 ? 2.649 -1.134 -16.855 1.00 82.88 239 GLN A CA 1
ATOM 1847 C C . GLN A 1 239 ? 2.544 0.186 -17.626 1.00 82.88 239 GLN A C 1
ATOM 1849 O O . GLN A 1 239 ? 3.194 1.163 -17.251 1.00 82.88 239 GLN A O 1
ATOM 1854 N N . GLU A 1 240 ? 1.712 0.235 -18.667 1.00 86.25 240 GLU A N 1
ATOM 1855 C CA . GLU A 1 240 ? 1.514 1.433 -19.486 1.00 86.25 240 GLU A CA 1
ATOM 1856 C C . GLU A 1 240 ? 1.039 2.624 -18.638 1.00 86.25 240 GLU A C 1
ATOM 1858 O O . GLU A 1 240 ? 1.631 3.708 -18.679 1.00 86.25 240 GLU A O 1
ATOM 1863 N N . VAL A 1 241 ? 0.012 2.426 -17.802 1.00 88.62 241 VAL A N 1
ATOM 1864 C CA . VAL A 1 241 ? -0.528 3.508 -16.965 1.00 88.62 241 VAL A CA 1
ATOM 1865 C C . VAL A 1 241 ? 0.467 3.967 -15.897 1.00 88.62 241 VAL A C 1
ATOM 1867 O O . VAL A 1 241 ? 0.558 5.167 -15.620 1.00 88.62 241 VAL A O 1
ATOM 1870 N N . LEU A 1 242 ? 1.248 3.043 -15.322 1.00 86.38 242 LEU A N 1
ATOM 1871 C CA . LEU A 1 242 ? 2.283 3.383 -14.347 1.00 86.38 242 LEU A CA 1
ATOM 1872 C C . LEU A 1 242 ? 3.361 4.263 -14.978 1.00 86.38 242 LEU A C 1
ATOM 1874 O O . LEU A 1 242 ? 3.701 5.290 -14.392 1.00 86.38 242 LEU A O 1
ATOM 1878 N N . VAL A 1 243 ? 3.860 3.902 -16.166 1.00 82.12 243 VAL A N 1
ATOM 1879 C CA . VAL A 1 243 ? 4.844 4.707 -16.910 1.00 82.12 243 VAL A CA 1
ATOM 1880 C C . VAL A 1 243 ? 4.276 6.095 -17.206 1.00 82.12 243 VAL A C 1
ATOM 1882 O O . VAL A 1 243 ? 4.880 7.099 -16.832 1.00 82.12 243 VAL A O 1
ATOM 1885 N N . ARG A 1 244 ? 3.053 6.169 -17.740 1.00 87.88 244 ARG A N 1
ATOM 1886 C CA . ARG A 1 244 ? 2.395 7.441 -18.070 1.00 87.88 244 ARG A CA 1
ATOM 1887 C C . ARG A 1 244 ? 2.252 8.384 -16.870 1.00 87.88 244 ARG A C 1
ATOM 1889 O O . ARG A 1 244 ? 2.538 9.577 -16.980 1.00 87.88 244 ARG A O 1
ATOM 1896 N N . ILE A 1 245 ? 1.783 7.882 -15.724 1.00 86.81 245 ILE A N 1
ATOM 1897 C CA . ILE A 1 245 ? 1.612 8.699 -14.508 1.00 86.81 245 ILE A CA 1
ATOM 1898 C C . ILE A 1 245 ? 2.968 9.155 -13.975 1.00 86.81 245 ILE A C 1
ATOM 1900 O O . ILE A 1 245 ? 3.124 10.306 -13.568 1.00 86.81 245 ILE A O 1
ATOM 1904 N N . ASN A 1 246 ? 3.941 8.252 -13.979 1.00 83.50 246 ASN A N 1
ATOM 1905 C CA . ASN A 1 246 ? 5.297 8.494 -13.519 1.00 83.50 246 ASN A CA 1
ATOM 1906 C C . ASN A 1 246 ? 5.978 9.608 -14.332 1.00 83.50 246 ASN A C 1
ATOM 1908 O O . ASN A 1 246 ? 6.516 10.546 -13.744 1.00 83.50 246 ASN A O 1
ATOM 1912 N N . ASP A 1 247 ? 5.871 9.570 -15.659 1.00 81.00 247 ASP A N 1
ATOM 1913 C CA . ASP A 1 247 ? 6.428 10.597 -16.545 1.00 81.00 247 ASP A CA 1
ATOM 1914 C C . ASP A 1 247 ? 5.754 11.947 -16.327 1.00 81.00 247 ASP A C 1
ATOM 1916 O O . ASP A 1 247 ? 6.425 12.957 -16.090 1.00 81.00 247 ASP A O 1
ATOM 1920 N N . ARG A 1 248 ? 4.417 11.960 -16.260 1.00 91.06 248 ARG A N 1
ATOM 1921 C CA . ARG A 1 248 ? 3.678 13.195 -15.995 1.00 91.06 248 ARG A CA 1
ATOM 1922 C C . ARG A 1 248 ? 4.017 13.793 -14.628 1.00 91.06 248 ARG A C 1
ATOM 1924 O O . ARG A 1 248 ? 4.165 15.009 -14.504 1.00 91.06 248 ARG A O 1
ATOM 1931 N N . ALA A 1 249 ? 4.161 12.960 -13.598 1.00 86.25 249 ALA A N 1
ATOM 1932 C CA . ALA A 1 249 ? 4.548 13.405 -12.263 1.00 86.25 249 ALA A CA 1
ATOM 1933 C C . ALA A 1 249 ? 5.945 14.046 -12.263 1.00 86.25 249 ALA A C 1
ATOM 1935 O O . ALA A 1 249 ? 6.159 15.052 -11.582 1.00 86.25 249 ALA A O 1
ATOM 1936 N N . ARG A 1 250 ? 6.886 13.513 -13.052 1.00 83.19 250 ARG A N 1
ATOM 1937 C CA . ARG A 1 250 ? 8.217 14.114 -13.209 1.00 83.19 250 ARG A CA 1
ATOM 1938 C C . ARG A 1 250 ? 8.179 15.457 -13.911 1.00 83.19 250 ARG A C 1
ATOM 1940 O O . ARG A 1 250 ? 8.810 16.389 -13.419 1.00 83.19 250 ARG A O 1
ATOM 1947 N N . GLU A 1 251 ? 7.457 15.569 -15.023 1.00 86.81 251 GLU A N 1
ATOM 1948 C CA . GLU A 1 251 ? 7.299 16.838 -15.743 1.00 86.81 251 GLU A CA 1
ATOM 1949 C C . GLU A 1 251 ? 6.749 17.928 -14.823 1.00 86.81 251 GLU A C 1
ATOM 1951 O O . GLU A 1 251 ? 7.305 19.024 -14.743 1.00 86.81 251 GLU A O 1
ATOM 1956 N N . LEU A 1 252 ? 5.690 17.603 -14.073 1.00 88.25 252 LEU A N 1
ATOM 1957 C CA . LEU A 1 252 ? 5.075 18.518 -13.116 1.00 88.25 252 LEU A CA 1
ATOM 1958 C C . LEU A 1 252 ? 6.058 18.922 -12.014 1.00 88.25 252 LEU A C 1
ATOM 1960 O O . LEU A 1 252 ? 6.157 20.105 -11.691 1.00 88.25 252 LEU A O 1
ATOM 1964 N N . LYS A 1 253 ? 6.824 17.965 -11.477 1.00 84.94 253 LYS A N 1
ATOM 1965 C CA . LYS A 1 253 ? 7.839 18.233 -10.452 1.00 84.94 253 LYS A CA 1
ATOM 1966 C C . LYS A 1 253 ? 8.978 19.111 -10.979 1.00 84.94 253 LYS A C 1
ATOM 1968 O O . LYS A 1 253 ? 9.394 20.032 -10.282 1.00 84.94 253 LYS A O 1
ATOM 1973 N N . ARG A 1 254 ? 9.473 18.857 -12.196 1.00 84.50 254 ARG A N 1
ATOM 1974 C CA . ARG A 1 254 ? 10.525 19.668 -12.834 1.00 84.50 254 ARG A CA 1
ATOM 1975 C C . ARG A 1 254 ? 10.025 21.090 -13.098 1.00 84.50 254 ARG A C 1
ATOM 1977 O O . ARG A 1 254 ? 10.690 22.038 -12.697 1.00 84.50 254 ARG A O 1
ATOM 1984 N N . GLY A 1 255 ? 8.824 21.237 -13.658 1.00 87.06 255 GLY A N 1
ATOM 1985 C CA . GLY A 1 255 ? 8.217 22.548 -13.889 1.00 87.06 255 GLY A CA 1
ATOM 1986 C C . GLY A 1 255 ? 7.957 23.330 -12.595 1.00 87.06 255 GLY A C 1
ATOM 1987 O O . GLY A 1 255 ? 8.180 24.536 -12.557 1.00 87.06 255 GLY A O 1
ATOM 1988 N N . ALA A 1 256 ? 7.524 22.664 -11.517 1.00 85.88 256 ALA A N 1
ATOM 1989 C CA . ALA A 1 256 ? 7.392 23.292 -10.199 1.00 85.88 256 ALA A CA 1
ATOM 1990 C C . ALA A 1 256 ? 8.747 23.784 -9.670 1.00 85.88 256 ALA A C 1
ATOM 1992 O O . ALA A 1 256 ? 8.841 24.895 -9.151 1.00 85.88 256 ALA A O 1
ATOM 1993 N N . ALA A 1 257 ? 9.813 23.002 -9.863 1.00 83.31 257 ALA A N 1
ATOM 1994 C CA . ALA A 1 257 ? 11.149 23.402 -9.443 1.00 83.31 257 ALA A CA 1
ATOM 1995 C C . ALA A 1 257 ? 11.683 24.622 -10.201 1.00 83.31 257 ALA A C 1
ATOM 1997 O O . ALA A 1 257 ? 12.249 25.523 -9.586 1.00 83.31 257 ALA A O 1
ATOM 1998 N N . GLU A 1 258 ? 11.444 24.694 -11.510 1.00 86.69 258 GLU A N 1
ATOM 1999 C CA . GLU A 1 258 ? 11.803 25.852 -12.339 1.00 86.69 258 GLU A CA 1
ATOM 2000 C C . GLU A 1 258 ? 11.055 27.129 -11.924 1.00 86.69 258 GLU A C 1
ATOM 2002 O O . GLU A 1 258 ? 11.612 28.223 -12.010 1.00 86.69 258 GLU A O 1
ATOM 2007 N N . ARG A 1 259 ? 9.821 27.001 -11.418 1.00 86.06 259 ARG A N 1
ATOM 2008 C CA . ARG A 1 259 ? 9.032 28.119 -10.869 1.00 86.06 259 ARG A CA 1
ATOM 2009 C C . ARG A 1 259 ? 9.355 28.460 -9.410 1.00 86.06 259 ARG A C 1
ATOM 2011 O O . ARG A 1 259 ? 8.792 29.411 -8.877 1.00 86.06 259 ARG A O 1
ATOM 2018 N N . GLY A 1 260 ? 10.249 27.714 -8.758 1.00 82.25 260 GLY A N 1
ATOM 2019 C CA . GLY A 1 260 ? 10.576 27.907 -7.342 1.00 82.25 260 GLY A CA 1
ATOM 2020 C C . GLY A 1 260 ? 9.506 27.393 -6.368 1.00 82.25 260 GLY A C 1
ATOM 2021 O O . GLY A 1 260 ? 9.509 27.774 -5.204 1.00 82.25 260 GLY A O 1
ATOM 2022 N N . GLU A 1 261 ? 8.613 26.508 -6.814 1.00 81.44 261 GLU A N 1
ATOM 2023 C CA . GLU A 1 261 ? 7.514 25.911 -6.030 1.00 81.44 261 GLU A CA 1
ATOM 2024 C C . GLU A 1 261 ? 7.924 24.576 -5.364 1.00 81.44 261 GLU A C 1
ATOM 2026 O O . GLU A 1 261 ? 7.078 23.785 -4.939 1.00 81.44 261 GLU A O 1
ATOM 2031 N N . SER A 1 262 ? 9.234 24.302 -5.287 1.00 65.19 262 SER A N 1
ATOM 2032 C CA . SER A 1 262 ? 9.815 23.036 -4.810 1.00 65.19 262 SER A CA 1
ATOM 2033 C C . SER A 1 262 ? 9.554 22.715 -3.343 1.00 65.19 262 SER A C 1
ATOM 2035 O O . SER A 1 262 ? 9.729 21.559 -2.961 1.00 65.19 262 SER A O 1
ATOM 2037 N N . GLU A 1 263 ? 9.141 23.690 -2.526 1.00 64.81 263 GLU A N 1
ATOM 2038 C CA . GLU A 1 263 ? 8.885 23.528 -1.088 1.00 64.81 263 GLU A CA 1
ATOM 2039 C C . GLU A 1 263 ? 7.690 24.396 -0.650 1.00 64.81 263 GLU A C 1
ATOM 2041 O O . GLU A 1 263 ? 7.610 25.573 -1.001 1.00 64.81 263 GLU A O 1
ATOM 2046 N N . GLY A 1 264 ? 6.741 23.829 0.106 1.00 64.12 264 GLY A N 1
ATOM 2047 C CA . GLY A 1 264 ? 5.566 24.558 0.590 1.00 64.12 264 GLY A CA 1
ATOM 2048 C C . GLY A 1 264 ? 4.654 23.729 1.500 1.00 64.12 264 GLY A C 1
ATOM 2049 O O . GLY A 1 264 ? 4.632 22.503 1.430 1.00 64.12 264 GLY A O 1
ATOM 2050 N N . LEU A 1 265 ? 3.881 24.406 2.357 1.00 58.09 265 LEU A N 1
ATOM 2051 C CA . LEU A 1 265 ? 2.963 23.770 3.321 1.00 58.09 265 LEU A CA 1
ATOM 2052 C C . LEU A 1 265 ? 1.776 23.043 2.663 1.00 58.09 265 LEU A C 1
ATOM 2054 O O . LEU A 1 265 ? 1.142 22.220 3.312 1.00 58.09 265 LEU A O 1
ATOM 2058 N N . ASP A 1 266 ? 1.499 23.330 1.389 1.00 71.62 266 ASP A N 1
ATOM 2059 C CA . ASP A 1 266 ? 0.356 22.794 0.634 1.00 71.62 266 ASP A CA 1
ATOM 2060 C C . ASP A 1 266 ? 0.740 21.616 -0.282 1.00 71.62 266 ASP A C 1
ATOM 2062 O O . ASP A 1 266 ? 0.014 21.211 -1.193 1.00 71.62 266 ASP A O 1
ATOM 2066 N N . HIS A 1 267 ? 1.934 21.058 -0.076 1.00 79.50 267 HIS A N 1
ATOM 2067 C CA . HIS A 1 267 ? 2.426 19.930 -0.851 1.00 79.50 267 HIS A CA 1
ATOM 2068 C C . HIS A 1 267 ? 1.671 18.654 -0.514 1.00 79.50 267 HIS A C 1
ATOM 2070 O O . HIS A 1 267 ? 1.633 18.195 0.628 1.00 79.50 267 HIS A O 1
ATOM 2076 N N . ARG A 1 268 ? 1.108 18.031 -1.549 1.00 83.81 268 ARG A N 1
ATOM 2077 C CA . ARG A 1 268 ? 0.379 16.772 -1.431 1.00 83.81 268 ARG A CA 1
ATOM 2078 C C . ARG A 1 268 ? 1.189 15.627 -2.010 1.00 83.81 268 ARG A C 1
ATOM 2080 O O . ARG A 1 268 ? 1.873 15.754 -3.022 1.00 83.81 268 ARG A O 1
ATOM 2087 N N . ARG A 1 269 ? 1.062 14.470 -1.370 1.00 87.25 269 ARG A N 1
ATOM 2088 C CA . ARG A 1 269 ? 1.613 13.209 -1.857 1.00 87.25 269 ARG A CA 1
ATOM 2089 C C . ARG A 1 269 ? 0.526 12.432 -2.589 1.00 87.25 269 ARG A C 1
ATOM 2091 O O . ARG A 1 269 ? -0.563 12.258 -2.051 1.00 87.25 269 ARG A O 1
ATOM 2098 N N . ILE A 1 270 ? 0.863 11.904 -3.760 1.00 88.69 270 ILE A N 1
ATOM 2099 C CA . ILE A 1 270 ? 0.032 10.959 -4.507 1.00 88.69 270 ILE A CA 1
ATOM 2100 C C . ILE A 1 270 ? 0.691 9.575 -4.522 1.00 88.69 270 ILE A C 1
ATOM 2102 O O . ILE A 1 270 ? 1.916 9.463 -4.612 1.00 88.69 270 ILE A O 1
ATOM 2106 N N . THR A 1 271 ? -0.128 8.530 -4.424 1.00 89.69 271 THR A N 1
ATOM 2107 C CA . THR A 1 271 ? 0.250 7.145 -4.720 1.00 89.69 271 THR A CA 1
ATOM 2108 C C . THR A 1 271 ? -0.767 6.609 -5.711 1.00 89.69 271 THR A C 1
ATOM 2110 O O . THR A 1 271 ? -1.965 6.678 -5.456 1.00 89.69 271 THR A O 1
ATOM 2113 N N . PHE A 1 272 ? -0.287 6.061 -6.820 1.00 90.12 272 PHE A N 1
ATOM 2114 C CA . PHE A 1 272 ? -1.086 5.259 -7.732 1.00 90.12 272 PHE A CA 1
ATOM 2115 C C . PHE A 1 272 ? -0.412 3.896 -7.845 1.00 90.12 272 PHE A C 1
ATOM 2117 O O . PHE A 1 272 ? 0.804 3.817 -8.027 1.00 90.12 272 PHE A O 1
ATOM 2124 N N . GLY A 1 273 ? -1.188 2.833 -7.680 1.00 89.12 273 GLY A N 1
ATOM 2125 C CA . GLY A 1 273 ? -0.702 1.465 -7.740 1.00 89.12 273 GLY A CA 1
ATOM 2126 C C . GLY A 1 273 ? -1.732 0.585 -8.421 1.00 89.12 273 GLY A C 1
ATOM 2127 O O . GLY A 1 273 ? -2.931 0.819 -8.301 1.00 89.12 273 GLY A O 1
ATOM 2128 N N . VAL A 1 274 ? -1.244 -0.427 -9.123 1.00 90.50 274 VAL A N 1
ATOM 2129 C CA . VAL A 1 274 ? -2.063 -1.460 -9.752 1.00 90.50 274 VAL A CA 1
ATOM 2130 C C . VAL A 1 274 ? -1.681 -2.803 -9.155 1.00 90.50 274 VAL A C 1
ATOM 2132 O O . VAL A 1 274 ? -0.516 -3.043 -8.828 1.00 90.50 274 VAL A O 1
ATOM 2135 N N . TYR A 1 275 ? -2.669 -3.667 -8.974 1.00 89.50 275 TYR A N 1
ATOM 2136 C CA . TYR A 1 275 ? -2.456 -5.032 -8.528 1.00 89.50 275 TYR A CA 1
ATOM 2137 C C . TYR A 1 275 ? -3.371 -5.970 -9.302 1.00 89.50 275 TYR A C 1
ATOM 2139 O O . TYR A 1 275 ? -4.503 -5.638 -9.642 1.00 89.50 275 TYR A O 1
ATOM 2147 N N . GLU A 1 276 ? -2.854 -7.161 -9.546 1.00 90.50 276 GLU A N 1
ATOM 2148 C CA . GLU A 1 276 ? -3.583 -8.298 -10.076 1.00 90.50 276 GLU A CA 1
ATOM 2149 C C . GLU A 1 276 ? -3.541 -9.385 -8.999 1.00 90.50 276 GLU A C 1
ATOM 2151 O O . GLU A 1 276 ? -2.508 -9.594 -8.354 1.00 90.50 276 GLU A O 1
ATOM 2156 N N . PHE A 1 277 ? -4.668 -10.048 -8.764 1.00 88.69 277 PHE A N 1
ATOM 2157 C CA . PHE A 1 277 ? -4.738 -11.187 -7.862 1.00 88.69 277 PHE A CA 1
ATOM 2158 C C . PHE A 1 277 ? -5.619 -12.267 -8.475 1.00 88.69 277 PHE A C 1
ATOM 2160 O O . PHE A 1 277 ? -6.822 -12.066 -8.641 1.00 88.69 277 PHE A O 1
ATOM 2167 N N . ASP A 1 278 ? -5.022 -13.420 -8.752 1.00 87.62 278 ASP A N 1
ATOM 2168 C CA . ASP A 1 278 ? -5.725 -14.634 -9.120 1.00 87.62 278 ASP A CA 1
ATOM 2169 C C . ASP A 1 278 ? -5.721 -15.622 -7.944 1.00 87.62 278 ASP A C 1
ATOM 2171 O O . ASP A 1 278 ? -4.777 -15.734 -7.157 1.00 87.62 278 ASP A O 1
ATOM 2175 N N . ALA A 1 279 ? -6.826 -16.339 -7.779 1.00 84.62 279 ALA A N 1
ATOM 2176 C CA . ALA A 1 279 ? -6.919 -17.427 -6.821 1.00 84.62 279 ALA A CA 1
ATOM 2177 C C . ALA A 1 279 ? -7.944 -18.452 -7.307 1.00 84.62 279 ALA A C 1
ATOM 2179 O O . ALA A 1 279 ? -8.910 -18.080 -7.978 1.00 84.62 279 ALA A O 1
ATOM 2180 N N . PRO A 1 280 ? -7.798 -19.734 -6.924 1.00 81.50 280 PRO A N 1
ATOM 2181 C CA . PRO A 1 280 ? -8.833 -20.725 -7.169 1.00 81.50 280 PRO A CA 1
ATOM 2182 C C . PRO A 1 280 ? -10.176 -20.240 -6.624 1.00 81.50 280 PRO A C 1
ATOM 2184 O O . PRO A 1 280 ? -10.239 -19.720 -5.504 1.00 81.50 280 PRO A O 1
ATOM 2187 N N . THR A 1 281 ? -11.247 -20.448 -7.390 1.00 70.56 281 THR A N 1
ATOM 2188 C CA . THR A 1 281 ? -12.610 -20.188 -6.926 1.00 70.56 281 THR A CA 1
ATOM 2189 C C . THR A 1 281 ? -12.898 -21.113 -5.748 1.00 70.56 281 THR A C 1
ATOM 2191 O O . THR A 1 281 ? -13.195 -22.290 -5.913 1.00 70.56 281 THR A O 1
ATOM 2194 N N . ASN A 1 282 ? -12.735 -20.595 -4.536 1.00 56.38 282 ASN A N 1
ATOM 2195 C CA . ASN A 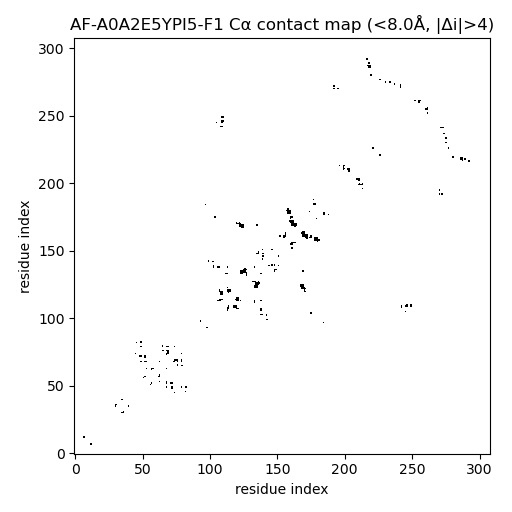1 282 ? -13.121 -21.280 -3.315 1.00 56.38 282 ASN A CA 1
ATOM 2196 C C . ASN A 1 282 ? -14.474 -20.693 -2.903 1.00 56.38 282 ASN A C 1
ATOM 2198 O O . ASN A 1 282 ? -14.583 -19.471 -2.766 1.00 56.38 282 ASN A O 1
ATOM 2202 N N . GLU A 1 283 ? -15.492 -21.544 -2.758 1.00 44.69 283 GLU A N 1
ATOM 2203 C CA . GLU A 1 283 ? -16.873 -21.163 -2.435 1.00 44.69 283 GLU A CA 1
ATOM 2204 C C . GLU A 1 283 ? -16.902 -20.154 -1.269 1.00 44.69 283 GLU A C 1
ATOM 2206 O O . GLU A 1 283 ? -16.560 -20.478 -0.130 1.00 44.69 283 GLU A O 1
ATOM 2211 N N . GLY A 1 284 ? -17.244 -18.892 -1.557 1.00 47.47 284 GLY A N 1
ATOM 2212 C CA . GLY A 1 284 ? -17.340 -17.834 -0.543 1.00 47.47 284 GLY A CA 1
ATOM 2213 C C . GLY A 1 284 ? -16.894 -16.431 -0.968 1.00 47.47 284 GLY A C 1
ATOM 2214 O O . GLY A 1 284 ? -17.153 -15.479 -0.227 1.00 47.47 284 GLY A O 1
ATOM 2215 N N . ALA A 1 285 ? -16.259 -16.262 -2.130 1.00 48.56 285 ALA A N 1
ATOM 2216 C CA . ALA A 1 285 ? -16.147 -14.950 -2.769 1.00 48.56 285 ALA A CA 1
ATOM 2217 C C . ALA A 1 285 ? -17.420 -14.726 -3.593 1.00 48.56 285 ALA A C 1
ATOM 2219 O O . ALA A 1 285 ? -17.662 -15.454 -4.550 1.00 48.56 285 ALA A O 1
ATOM 2220 N N . GLY A 1 286 ? -18.276 -13.801 -3.150 1.00 47.38 286 GLY A N 1
ATOM 2221 C CA . GLY A 1 286 ? -19.561 -13.531 -3.789 1.00 47.38 286 GLY A CA 1
ATOM 2222 C C . GLY A 1 286 ? -19.393 -13.261 -5.281 1.00 47.38 286 GLY A C 1
ATOM 2223 O O . GLY A 1 286 ? -18.569 -12.439 -5.675 1.00 47.38 286 GLY A O 1
ATOM 2224 N N . GLU A 1 287 ? -20.172 -13.973 -6.090 1.00 44.28 287 GLU A N 1
ATOM 2225 C CA . GLU A 1 287 ? -20.332 -13.691 -7.509 1.00 44.28 287 GLU A CA 1
ATOM 2226 C C . GLU A 1 287 ? -20.885 -12.269 -7.653 1.00 44.28 287 GLU A C 1
ATOM 2228 O O . GLU A 1 287 ? -22.038 -11.998 -7.315 1.00 44.28 287 GLU A O 1
ATOM 2233 N N . VAL A 1 288 ? -20.066 -11.338 -8.139 1.00 44.97 288 VAL A N 1
ATOM 2234 C CA . VAL A 1 288 ? -20.599 -10.090 -8.679 1.00 44.97 288 VAL A CA 1
ATOM 2235 C C . VAL A 1 288 ? -20.992 -10.401 -10.116 1.00 44.97 288 VAL A C 1
ATOM 2237 O O . VAL A 1 288 ? -20.140 -10.572 -10.983 1.00 44.97 288 VAL A O 1
ATOM 2240 N N . SER A 1 289 ? -22.298 -10.539 -10.352 1.00 41.91 289 SER A N 1
ATOM 2241 C CA . SER A 1 289 ? -22.862 -10.579 -11.702 1.00 41.91 289 SER A CA 1
ATOM 2242 C C . SER A 1 289 ? -22.356 -9.366 -12.493 1.00 41.91 289 SER A C 1
ATOM 2244 O O . SER A 1 289 ? -22.406 -8.240 -11.991 1.00 41.91 289 SER A O 1
ATOM 2246 N N . GLY A 1 290 ? -21.884 -9.590 -13.726 1.00 42.16 290 GLY A N 1
ATOM 2247 C CA . GLY A 1 290 ? -21.254 -8.577 -14.592 1.00 42.16 290 GLY A CA 1
ATOM 2248 C C . GLY A 1 290 ? -22.077 -7.299 -14.826 1.00 42.16 290 GLY A C 1
ATOM 2249 O O . GLY A 1 290 ? -21.526 -6.284 -15.239 1.00 42.16 290 GLY A O 1
ATOM 2250 N N . SER A 1 291 ? -23.364 -7.301 -14.464 1.00 41.97 291 SER A N 1
ATOM 2251 C CA . SER A 1 291 ? -24.264 -6.145 -14.530 1.00 41.97 291 SER A CA 1
ATOM 2252 C C . SER A 1 291 ? -23.837 -4.943 -13.668 1.00 41.97 291 SER A C 1
ATOM 2254 O O . SER A 1 291 ? -24.198 -3.815 -14.008 1.00 41.97 291 SER A O 1
ATOM 2256 N N . SER A 1 292 ? -23.101 -5.137 -12.566 1.00 40.91 292 SER A N 1
ATOM 2257 C CA . SER A 1 292 ? -22.667 -4.017 -11.706 1.00 40.91 292 SER A CA 1
ATOM 2258 C C . SER A 1 292 ? -21.382 -3.342 -12.203 1.00 40.91 292 SER A C 1
ATOM 2260 O O . SER A 1 292 ? -21.192 -2.149 -11.973 1.00 40.91 292 SER A O 1
ATOM 2262 N N . ALA A 1 293 ? -20.522 -4.076 -12.919 1.00 41.38 293 ALA A N 1
ATOM 2263 C CA . ALA A 1 293 ? -19.270 -3.552 -13.470 1.00 41.38 293 ALA A CA 1
ATOM 2264 C C . ALA A 1 293 ? -19.508 -2.621 -14.676 1.00 41.38 293 ALA A C 1
ATOM 2266 O O . ALA A 1 293 ? -18.826 -1.606 -14.810 1.00 41.38 293 ALA A O 1
ATOM 2267 N N . GLU A 1 294 ? -20.523 -2.905 -15.501 1.00 37.00 294 GLU A N 1
ATOM 2268 C CA . GLU A 1 294 ? -20.904 -2.055 -16.642 1.00 37.00 294 GLU A CA 1
ATOM 2269 C C . GLU A 1 294 ? -21.447 -0.678 -16.226 1.00 37.00 294 GLU A C 1
ATOM 2271 O O . GLU A 1 294 ? -21.282 0.297 -16.958 1.00 37.00 294 GLU A O 1
ATOM 2276 N N . ARG A 1 295 ? -22.070 -0.557 -15.043 1.00 41.97 295 ARG A N 1
ATOM 2277 C CA . ARG A 1 295 ? -22.584 0.735 -14.554 1.00 41.97 295 ARG A CA 1
ATOM 2278 C C . ARG A 1 295 ? -21.485 1.664 -14.036 1.00 41.97 295 ARG A C 1
ATOM 2280 O O . ARG A 1 295 ? -21.559 2.858 -14.284 1.00 41.97 295 ARG A O 1
ATOM 2287 N N . ALA A 1 296 ? -20.451 1.133 -13.381 1.00 44.81 296 ALA A N 1
ATOM 2288 C CA . ALA A 1 296 ? -19.386 1.947 -12.779 1.00 44.81 296 ALA A CA 1
ATOM 2289 C C . ALA A 1 296 ? -18.351 2.487 -13.790 1.00 44.81 296 ALA A C 1
ATOM 2291 O O . ALA A 1 296 ? -17.624 3.435 -13.487 1.00 44.81 296 ALA A O 1
ATOM 2292 N N . LEU A 1 297 ? -18.265 1.889 -14.984 1.00 44.94 297 LEU A N 1
ATOM 2293 C CA . LEU A 1 297 ? -17.360 2.327 -16.056 1.00 44.94 297 LEU A CA 1
ATOM 2294 C C . LEU A 1 297 ? -17.981 3.385 -16.985 1.00 44.94 297 LEU A C 1
ATOM 2296 O O . LEU A 1 297 ? -17.238 4.112 -17.636 1.00 44.94 297 LEU A O 1
ATOM 2300 N N . ASN A 1 298 ? -19.313 3.502 -17.021 1.00 43.53 298 ASN A N 1
ATOM 2301 C CA . ASN A 1 298 ? -20.030 4.412 -17.923 1.00 43.53 298 ASN A CA 1
ATOM 2302 C C . ASN A 1 298 ? -20.327 5.801 -17.329 1.00 43.53 298 ASN A C 1
ATOM 2304 O O . ASN A 1 298 ? -20.838 6.663 -18.037 1.00 43.53 298 ASN A O 1
ATOM 2308 N N . GLU A 1 299 ? -19.980 6.058 -16.067 1.00 42.41 299 GLU A N 1
ATOM 2309 C CA . GLU A 1 299 ? -20.024 7.404 -15.480 1.00 42.41 299 GLU A CA 1
ATOM 2310 C C . GLU A 1 299 ? -18.675 8.109 -15.685 1.00 42.41 299 GLU A C 1
ATOM 2312 O O . GLU A 1 299 ? -17.887 8.314 -14.760 1.00 42.41 299 GLU A O 1
ATOM 2317 N N . VAL A 1 300 ? -18.380 8.452 -16.938 1.00 39.78 300 VAL A N 1
ATOM 2318 C CA . VAL A 1 300 ? -17.431 9.526 -17.246 1.00 39.78 300 VAL A CA 1
ATOM 2319 C C . VAL A 1 300 ? -18.230 10.826 -17.136 1.00 39.78 300 VAL A C 1
ATOM 2321 O O . VAL A 1 300 ? -19.264 10.929 -17.798 1.00 39.78 300 VAL A O 1
ATOM 2324 N N . PRO A 1 301 ? -17.820 11.826 -16.335 1.00 39.56 301 PRO A N 1
ATOM 2325 C CA . PRO A 1 301 ? -18.430 13.139 -16.446 1.00 39.56 301 PRO A CA 1
ATOM 2326 C C . PRO A 1 301 ? -18.084 13.652 -17.842 1.00 39.56 301 PRO A C 1
ATOM 2328 O O . PRO A 1 301 ? -16.908 13.875 -18.139 1.00 39.56 301 PRO A O 1
ATOM 2331 N N . GLU A 1 302 ? -19.086 13.794 -18.711 1.00 37.84 302 GLU A N 1
ATOM 2332 C CA . GLU A 1 302 ? -18.930 14.577 -19.930 1.00 37.84 302 GLU A CA 1
ATOM 2333 C C . GLU A 1 302 ? -18.404 15.947 -19.503 1.00 37.84 302 GLU A C 1
ATOM 2335 O O . GLU A 1 302 ? -19.063 16.688 -18.769 1.00 37.84 302 GLU A O 1
ATOM 2340 N N . GLY A 1 303 ? -17.157 16.235 -19.880 1.00 37.97 303 GLY A N 1
ATOM 2341 C CA . GLY A 1 303 ? -16.567 17.545 -19.680 1.00 37.97 303 GLY A CA 1
ATOM 2342 C C . GLY A 1 303 ? -17.504 18.572 -20.294 1.00 37.97 303 GLY A C 1
ATOM 2343 O O . GLY A 1 303 ? -17.833 18.471 -21.475 1.00 37.97 303 GLY A O 1
ATOM 2344 N N . GLY A 1 304 ? -17.960 19.514 -19.467 1.00 36.25 304 GLY A N 1
ATOM 2345 C CA . GLY A 1 304 ? -18.790 20.626 -19.898 1.00 36.25 304 GLY A CA 1
ATOM 2346 C C . GLY A 1 304 ? -18.125 21.328 -21.072 1.00 36.25 304 GLY A C 1
ATOM 2347 O O . GLY A 1 304 ? -17.072 21.946 -20.916 1.00 36.25 304 GLY A O 1
ATOM 2348 N N . GLY A 1 305 ? -18.737 21.166 -22.242 1.00 34.09 305 GLY A N 1
ATOM 2349 C CA . GLY A 1 305 ? -18.448 21.961 -23.416 1.00 34.09 305 GLY A CA 1
ATOM 2350 C C . GLY A 1 305 ? -18.803 23.423 -23.168 1.00 34.09 305 GLY A C 1
ATOM 2351 O O . GLY A 1 305 ? -19.739 23.733 -22.431 1.00 34.09 305 GLY A O 1
ATOM 2352 N N . ASP A 1 306 ? -17.991 24.266 -23.793 1.00 40.09 306 ASP A N 1
ATOM 2353 C CA . ASP A 1 306 ? -18.075 25.709 -23.986 1.00 40.09 306 ASP A CA 1
ATOM 2354 C C . ASP A 1 306 ? -19.410 26.404 -23.673 1.00 40.09 306 ASP A C 1
ATOM 2356 O O . ASP A 1 306 ? -20.481 26.026 -24.155 1.00 40.09 306 ASP A O 1
ATOM 2360 N N . ALA A 1 307 ? -19.293 27.545 -22.991 1.00 39.62 307 ALA A N 1
ATOM 2361 C CA . ALA A 1 307 ? -20.213 28.664 -23.144 1.00 39.62 307 ALA A CA 1
ATOM 2362 C C . ALA A 1 307 ? -19.419 29.984 -23.105 1.00 39.62 307 ALA A C 1
ATOM 2364 O O . ALA A 1 307 ? -18.960 30.378 -22.035 1.00 39.62 307 ALA A O 1
ATOM 2365 N N . ASP A 1 308 ? -19.282 30.574 -24.302 1.00 39.28 308 ASP A N 1
ATOM 2366 C CA . ASP A 1 308 ? -18.958 31.966 -24.698 1.00 39.28 308 ASP A CA 1
ATOM 2367 C C . ASP A 1 308 ? -17.819 32.749 -24.010 1.00 39.28 308 ASP A C 1
ATOM 2369 O O . ASP A 1 308 ? -17.934 33.131 -22.823 1.00 39.28 308 ASP A O 1
#

Sequence (308 aa):
MSGSESPPSVDSAAVLVAMLRRMLRPLVRFLVSRQVQYPLVSRLLKSLYVEVATSDFPLEDKRLTVSRLSLLTGIHRREVKRIQEQAAPGEAPTPPAITLGAQIVARWTGEAPWIDDEGRPRPLRRQSDEGDIPSFQRLVNSVSVDIHPRSVLDEWLRLGIASIDEDGAVALKSEAFVPSRGFEEKAHYVGRNLRDHLAAAAGNLDSDESPFLERSVHYGSLPSAAVEELSALAREAGQEVLVRINDRARELKRGAAERGESEGLDHRRITFGVYEFDAPTNEGAGEVSGSSAERALNEVPEGGGDAD